Protein AF-A0A521QNZ6-F1 (afdb_monomer)

Mean predicted aligned error: 5.79 Å

Secondary structure (DSSP, 8-state):
---------SSHHHHHHHHHHHHHHHHHHHHHHHHHHHHHHHHHHHHTT-PPPHHHHHHHHHHHHHHHTTTHHHHHHHHHSGGGTT-HHHHHHHHHHHHHHTTHHHHHHHHHHHTT--PPPPPHHHHHHHHHHHHHHHH-HHHHHHHHHHHTTTTSGGGHHHHHHHTT-TT--TTS-HHHHHHHH-SS-HHHHHHHHHHTT---HHHHHHHHHHHHHHHHHHHHHHHHHH-TTSGGGGG--S-----HHHHHHHHH--GGGGGGG--

Solvent-accessible surface area (backbone atoms only — not comparable to full-atom values): 14443 Å² total; per-residue (Å²): 140,85,86,81,83,79,85,90,77,78,74,69,60,57,64,56,49,56,52,50,45,54,51,35,54,52,50,40,53,48,51,37,52,54,38,8,48,53,47,22,50,56,46,44,77,48,56,74,85,40,80,52,51,70,68,33,49,49,39,42,35,15,48,48,22,54,61,31,48,70,42,24,59,56,34,44,45,35,38,69,34,75,88,31,73,83,25,56,70,39,26,54,49,28,47,52,53,18,65,66,42,49,57,53,18,46,39,26,40,36,22,33,44,68,73,76,42,72,60,56,42,76,43,53,53,50,53,51,47,52,59,53,43,66,56,40,28,78,83,41,31,40,26,47,50,18,20,47,49,27,67,54,42,31,62,37,79,76,8,31,65,44,52,55,55,55,67,65,26,91,88,60,47,86,75,45,39,50,44,62,47,51,82,71,63,47,97,67,51,66,28,59,54,52,52,51,40,53,68,75,37,75,62,54,73,68,46,34,53,30,21,42,52,13,23,56,53,33,43,56,45,50,51,50,45,50,43,47,17,75,37,81,84,41,83,63,50,77,63,60,60,95,70,56,88,72,53,72,69,58,52,47,50,43,71,69,63,53,71,72,78,66,40,86,81,69,113

Nearest PDB structures (foldseek):
  3dde-assembly1_A  TM=7.021E-01  e=6.604E-05  Shewanella denitrificans OS217
  1ni6-assembly3_C  TM=6.331E-01  e=5.944E-02  Homo sapiens
  1xjz-assembly2_B  TM=6.306E-01  e=7.092E-02  Homo sapiens
  1xk0-assembly2_B  TM=6.078E-01  e=5.687E-02  Homo sapiens
  1t5p-assembly1_A  TM=5.898E-01  e=3.328E-01  Homo sapiens

Sequence (267 aa):
MRSHSRCESGRSSVLDSDLRESDGLRNLLSCIGEAQERFAELLKSYLLEHPTTVDQYIRYLSFQYHLTKDVQRYFLAIAAHGDLARRRGLRDFLCSFANEEELHYLVAANDLAKLGLRPLPMPFDVELWHTYFSKVVVERPFVRLGAAAILENISDGVAKEWVRKALQGSFLTRDNTKFLVLHQHEALPHGQQILAAIEEAHLEPGHFADLNEGARKGTVLYLRMAEWAIRPHTLSSICDRDTLDLDHCEEERIRTFSMEELGSQAA

Structure (mmCIF, N/CA/C/O backbone):
data_AF-A0A521QNZ6-F1
#
_entry.id   AF-A0A521QNZ6-F1
#
loop_
_atom_site.group_PDB
_atom_site.id
_atom_site.type_symbol
_atom_site.label_atom_id
_atom_site.label_alt_id
_atom_site.label_comp_id
_atom_site.label_asym_id
_atom_site.label_entity_id
_atom_site.label_seq_id
_atom_site.pdbx_PDB_ins_code
_atom_site.Cartn_x
_atom_site.Cartn_y
_atom_site.Cartn_z
_atom_site.occupancy
_atom_site.B_iso_or_equiv
_atom_site.auth_seq_id
_atom_site.auth_comp_id
_atom_site.auth_asym_id
_atom_site.auth_atom_id
_atom_site.pdbx_PDB_model_num
ATOM 1 N N . MET A 1 1 ? 45.637 7.292 -52.700 1.00 46.31 1 MET A N 1
ATOM 2 C CA . MET A 1 1 ? 45.501 7.800 -51.318 1.00 46.31 1 MET A C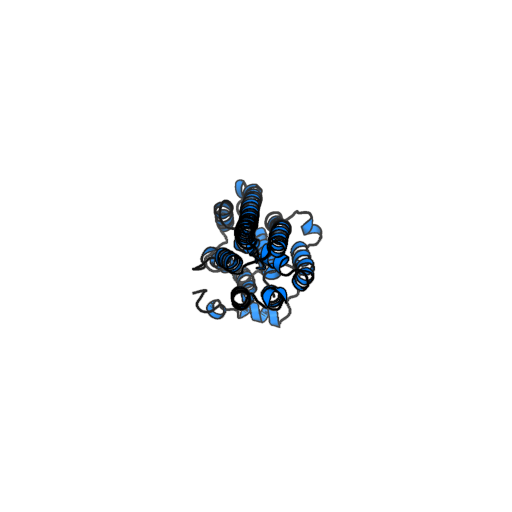A 1
ATOM 3 C C . MET A 1 1 ? 44.027 8.064 -51.047 1.00 46.31 1 MET A C 1
ATOM 5 O O . MET A 1 1 ? 43.490 9.022 -51.584 1.00 46.31 1 MET A O 1
ATOM 9 N N . ARG A 1 2 ? 43.341 7.178 -50.313 1.00 44.31 2 ARG A N 1
ATOM 10 C CA . ARG A 1 2 ? 41.970 7.411 -49.831 1.00 44.31 2 ARG A CA 1
ATOM 11 C C . ARG A 1 2 ? 42.053 7.635 -48.326 1.00 44.31 2 ARG A C 1
ATOM 13 O O . ARG A 1 2 ? 42.476 6.746 -47.598 1.00 44.31 2 ARG A O 1
ATOM 20 N N . SER A 1 3 ? 41.736 8.856 -47.913 1.00 53.25 3 SER A N 1
ATOM 21 C CA . SER A 1 3 ? 41.692 9.294 -46.522 1.00 53.25 3 SER A CA 1
ATOM 22 C C . SER A 1 3 ? 40.401 8.779 -45.882 1.00 53.25 3 SER A C 1
ATOM 24 O O . SER A 1 3 ? 39.307 9.087 -46.354 1.00 53.25 3 SER A O 1
ATOM 26 N N . HIS A 1 4 ? 40.532 7.950 -44.846 1.00 52.91 4 HIS A N 1
ATOM 27 C CA . HIS A 1 4 ? 39.429 7.540 -43.985 1.00 52.91 4 HIS A CA 1
ATOM 28 C C . HIS A 1 4 ? 39.250 8.575 -42.872 1.00 52.91 4 HIS A C 1
ATOM 30 O O . HIS A 1 4 ? 40.039 8.626 -41.931 1.00 52.91 4 HIS A O 1
ATOM 36 N N . SER A 1 5 ? 38.191 9.379 -42.979 1.00 61.97 5 SER A N 1
ATOM 37 C CA . SER A 1 5 ? 37.668 10.181 -41.873 1.00 61.97 5 SER A CA 1
ATOM 38 C C . SER A 1 5 ? 36.959 9.238 -40.895 1.00 61.97 5 SER A C 1
ATOM 40 O O . SER A 1 5 ? 35.987 8.573 -41.257 1.00 61.97 5 SER A O 1
ATOM 42 N N . ARG A 1 6 ? 37.512 9.098 -39.685 1.00 52.31 6 ARG A N 1
ATOM 43 C CA . ARG A 1 6 ? 36.908 8.322 -38.597 1.00 52.31 6 ARG A CA 1
ATOM 44 C C . ARG A 1 6 ? 35.869 9.176 -37.876 1.00 52.31 6 ARG A C 1
ATOM 46 O O . ARG A 1 6 ? 36.122 10.323 -37.531 1.00 52.31 6 ARG A O 1
ATOM 53 N N . CYS A 1 7 ? 34.716 8.556 -37.664 1.00 52.50 7 CYS A N 1
ATOM 54 C CA . CYS A 1 7 ? 33.547 9.072 -36.974 1.00 52.50 7 CYS A CA 1
ATOM 55 C C . CYS A 1 7 ? 33.825 9.208 -35.462 1.00 52.50 7 CYS A C 1
ATOM 57 O O . CYS A 1 7 ? 34.030 8.202 -34.784 1.00 52.50 7 CYS A O 1
ATOM 59 N N . GLU A 1 8 ? 33.824 10.435 -34.937 1.00 52.47 8 GLU A N 1
ATOM 60 C CA . GLU A 1 8 ? 33.835 10.750 -33.501 1.00 52.47 8 GLU A CA 1
ATOM 61 C C . GLU A 1 8 ? 32.410 11.107 -33.038 1.00 52.47 8 GLU A C 1
ATOM 63 O O . GLU A 1 8 ? 32.093 12.270 -32.817 1.00 52.47 8 GLU A O 1
ATOM 68 N N . SER A 1 9 ? 31.512 10.122 -32.911 1.00 55.25 9 SER A N 1
ATOM 69 C CA . SER A 1 9 ? 30.128 10.367 -32.447 1.00 55.25 9 SER A CA 1
ATOM 70 C C . SER A 1 9 ? 29.725 9.588 -31.187 1.00 55.25 9 SER A C 1
ATOM 72 O O . SER A 1 9 ? 28.548 9.537 -30.853 1.00 55.25 9 SER A O 1
ATOM 74 N N . GLY A 1 10 ? 30.673 8.973 -30.470 1.00 54.47 10 GLY A N 1
ATOM 75 C CA . GLY A 1 10 ? 30.367 8.043 -29.368 1.00 54.47 10 GLY A CA 1
ATOM 76 C C . GLY A 1 10 ? 30.398 8.613 -27.943 1.00 54.47 10 GLY A C 1
ATOM 77 O O . GLY A 1 10 ? 29.976 7.927 -27.021 1.00 54.47 10 GLY A O 1
ATOM 78 N N . ARG A 1 11 ? 30.910 9.833 -27.720 1.00 53.84 11 ARG A N 1
ATOM 79 C CA . ARG A 1 11 ? 31.110 10.375 -26.354 1.00 53.84 11 ARG A CA 1
ATOM 80 C C . ARG A 1 11 ? 29.973 11.249 -25.824 1.00 53.84 11 ARG A C 1
ATOM 82 O O . ARG A 1 11 ? 29.870 11.413 -24.616 1.00 53.84 11 ARG A O 1
ATOM 89 N N . SER A 1 12 ? 29.122 11.790 -26.695 1.00 57.34 12 SER A N 1
ATOM 90 C CA . SER A 1 12 ? 28.055 12.715 -26.281 1.00 57.34 12 SER A CA 1
ATOM 91 C C . SER A 1 12 ? 26.795 12.015 -25.761 1.00 57.34 12 SER A C 1
ATOM 93 O O . SER A 1 12 ? 26.018 12.649 -25.061 1.00 57.34 12 SER A O 1
ATOM 95 N N . SER A 1 13 ? 26.566 10.740 -26.097 1.00 60.69 13 SER A N 1
ATOM 96 C CA . SER A 1 13 ? 25.309 10.046 -25.773 1.00 60.69 13 SER A CA 1
ATOM 97 C C . SER A 1 13 ? 25.279 9.418 -24.379 1.00 60.69 13 SER A C 1
ATOM 99 O O . SER A 1 13 ? 24.201 9.242 -23.829 1.00 60.69 13 SER A O 1
ATOM 101 N N . VAL A 1 14 ? 26.439 9.077 -23.807 1.00 62.72 14 VAL A N 1
ATOM 102 C CA . VAL A 1 14 ? 26.522 8.436 -22.479 1.00 62.72 14 VAL A CA 1
ATOM 103 C C . VAL A 1 14 ? 26.204 9.447 -21.374 1.00 62.72 14 VAL A C 1
ATOM 105 O O . VAL A 1 14 ? 25.361 9.184 -20.529 1.00 62.72 14 VAL A O 1
ATOM 108 N N . LEU A 1 15 ? 26.773 10.655 -21.458 1.00 64.00 15 LEU A N 1
ATOM 109 C CA . LEU A 1 15 ? 26.537 11.720 -20.476 1.00 64.00 15 LEU A CA 1
ATOM 110 C C . LEU A 1 15 ? 25.075 12.207 -20.439 1.00 64.00 15 LEU A C 1
ATOM 112 O O . LEU A 1 15 ? 24.600 12.608 -19.385 1.00 64.00 15 LEU A O 1
ATOM 116 N N . ASP A 1 16 ? 24.354 12.174 -21.566 1.00 67.94 16 ASP A N 1
ATOM 117 C CA . ASP A 1 16 ? 22.932 12.565 -21.629 1.00 67.94 16 ASP A CA 1
ATOM 118 C C . ASP A 1 16 ? 22.005 11.469 -21.059 1.00 67.94 16 ASP A C 1
ATOM 120 O O . ASP A 1 16 ? 20.950 11.772 -20.509 1.00 67.94 16 ASP A O 1
ATOM 124 N N . SER A 1 17 ? 22.406 10.192 -21.129 1.00 65.19 17 SER A N 1
ATOM 125 C CA . SER A 1 17 ? 21.651 9.084 -20.519 1.00 65.19 17 SER A CA 1
ATOM 126 C C . SER A 1 17 ? 21.724 9.131 -18.993 1.00 65.19 17 SER A C 1
ATOM 128 O O . SER A 1 17 ? 20.684 9.116 -18.334 1.00 65.19 17 SER A O 1
ATOM 130 N N . ASP A 1 18 ? 22.932 9.286 -18.442 1.00 66.56 18 ASP A N 1
ATOM 131 C CA . ASP A 1 18 ? 23.166 9.309 -16.992 1.00 66.56 18 ASP A CA 1
ATOM 132 C C . ASP A 1 18 ? 22.419 10.475 -16.315 1.00 66.56 18 ASP A C 1
ATOM 134 O O . ASP A 1 18 ? 21.838 10.326 -15.238 1.00 66.56 18 ASP A O 1
ATOM 138 N N . LEU A 1 19 ? 22.370 11.640 -16.973 1.00 67.75 19 LEU A N 1
ATOM 139 C CA . LEU A 1 19 ? 21.631 12.801 -16.471 1.00 67.75 19 LEU A CA 1
ATOM 140 C C . LEU A 1 19 ? 20.118 12.539 -16.419 1.00 67.75 19 LEU A C 1
ATOM 142 O O . LEU A 1 19 ? 19.480 12.854 -15.414 1.00 67.75 19 LEU A O 1
ATOM 146 N N . ARG A 1 20 ? 19.542 11.904 -17.447 1.00 71.44 20 ARG A N 1
ATOM 147 C CA . ARG A 1 20 ? 18.099 11.607 -17.500 1.00 71.44 20 ARG A CA 1
ATOM 148 C C . ARG A 1 20 ? 17.671 10.553 -16.484 1.00 71.44 20 ARG A C 1
ATOM 150 O O . ARG A 1 20 ? 16.591 10.680 -15.910 1.00 71.44 20 ARG A O 1
ATOM 157 N N . GLU A 1 21 ? 18.495 9.534 -16.251 1.00 70.25 21 GLU A N 1
ATOM 158 C CA . GLU A 1 21 ? 18.254 8.539 -15.197 1.00 70.25 21 GLU A CA 1
ATOM 159 C C . GLU A 1 21 ? 18.275 9.201 -13.813 1.00 70.25 21 GLU A C 1
ATOM 161 O O . GLU A 1 21 ? 17.356 9.001 -13.012 1.00 70.25 21 GLU A O 1
ATOM 166 N N . SER A 1 22 ? 19.253 10.083 -13.573 1.00 78.19 22 SER A N 1
ATOM 167 C CA . SER A 1 22 ? 19.354 10.830 -12.315 1.00 78.19 22 SER A CA 1
ATOM 168 C C . SER A 1 22 ? 18.144 11.743 -12.060 1.00 78.19 22 SER A C 1
ATOM 170 O O . SER A 1 22 ? 17.684 11.864 -10.922 1.00 78.19 22 SER A O 1
ATOM 172 N N . ASP A 1 23 ? 17.568 12.327 -13.115 1.00 90.12 23 ASP A N 1
ATOM 173 C CA . ASP A 1 23 ? 16.348 13.130 -13.019 1.00 90.12 23 ASP A CA 1
ATOM 174 C C . ASP A 1 23 ? 15.105 12.257 -12.763 1.00 90.12 23 ASP A C 1
ATOM 176 O O . ASP A 1 23 ? 14.219 12.643 -11.998 1.00 90.12 23 ASP A O 1
ATOM 180 N N . GLY A 1 24 ? 15.042 11.056 -13.349 1.00 93.25 24 GLY A N 1
ATOM 181 C CA . GLY A 1 24 ? 13.947 10.102 -13.160 1.00 93.25 24 GLY A CA 1
ATOM 182 C C . GLY A 1 24 ? 13.787 9.639 -11.710 1.00 93.25 24 GLY A C 1
ATOM 183 O O . GLY A 1 24 ? 12.677 9.703 -11.167 1.00 93.25 24 GLY A O 1
ATOM 184 N N . LEU A 1 25 ? 14.889 9.226 -11.075 1.00 94.94 25 LEU A N 1
ATOM 185 C CA . LEU A 1 25 ? 14.906 8.810 -9.669 1.00 94.94 25 LEU A CA 1
ATOM 186 C C . LEU A 1 25 ? 14.637 9.990 -8.727 1.00 94.94 25 LEU A C 1
ATOM 188 O O . LEU A 1 25 ? 13.855 9.864 -7.784 1.00 94.94 25 LEU A O 1
ATOM 192 N N . ARG A 1 26 ? 15.212 11.167 -9.011 1.00 96.50 26 ARG A N 1
ATOM 193 C CA . ARG A 1 26 ? 14.943 12.387 -8.235 1.00 96.50 26 ARG A CA 1
ATOM 194 C C . ARG A 1 26 ? 13.454 12.740 -8.229 1.00 96.50 26 ARG A C 1
ATOM 196 O O . ARG A 1 26 ? 12.921 13.095 -7.181 1.00 96.50 26 ARG A O 1
ATOM 203 N N . ASN A 1 27 ? 12.774 12.604 -9.366 1.00 97.69 27 ASN A N 1
ATOM 204 C CA . ASN A 1 27 ? 11.333 12.839 -9.452 1.00 97.69 27 ASN A CA 1
ATOM 205 C C . ASN A 1 27 ? 10.527 11.841 -8.606 1.00 97.69 27 ASN A C 1
ATOM 207 O O . ASN A 1 27 ? 9.553 12.242 -7.966 1.00 97.69 27 ASN A O 1
ATOM 211 N N . LEU A 1 28 ? 10.951 10.573 -8.549 1.00 97.75 28 LEU A N 1
ATOM 212 C CA . LEU A 1 28 ? 10.293 9.564 -7.717 1.00 97.75 28 LEU A CA 1
ATOM 213 C C . LEU A 1 28 ? 10.441 9.907 -6.230 1.00 97.75 28 LEU A C 1
ATOM 215 O O . LEU A 1 28 ? 9.453 9.897 -5.499 1.00 97.75 28 LEU A O 1
ATOM 219 N N . LEU A 1 29 ? 11.648 10.289 -5.803 1.00 97.69 29 LEU A N 1
ATOM 220 C CA . LEU A 1 29 ? 11.909 10.748 -4.435 1.00 97.69 29 LEU A CA 1
ATOM 221 C C . LEU A 1 29 ? 11.092 12.002 -4.084 1.00 97.69 29 LEU A C 1
ATOM 223 O O . LEU A 1 29 ? 10.552 12.091 -2.984 1.00 97.69 29 LEU A O 1
ATOM 227 N N . SER A 1 30 ? 10.930 12.936 -5.028 1.00 98.12 30 SER A N 1
ATOM 228 C CA . SER A 1 30 ? 10.042 14.095 -4.856 1.00 98.12 30 SER A CA 1
ATOM 229 C C . SER A 1 30 ? 8.587 13.667 -4.651 1.00 98.12 30 SER A C 1
ATOM 231 O O . SER A 1 30 ? 7.926 14.166 -3.745 1.00 98.12 30 SER A O 1
ATOM 233 N N . CYS A 1 31 ? 8.093 12.700 -5.436 1.00 98.31 31 CYS A N 1
ATOM 234 C CA . CYS A 1 31 ? 6.739 12.165 -5.262 1.00 98.31 31 CYS A CA 1
ATOM 235 C C . CYS A 1 31 ? 6.552 11.511 -3.881 1.00 98.31 31 CYS A C 1
ATOM 237 O O . CYS A 1 31 ? 5.477 11.639 -3.296 1.00 98.31 31 CYS A O 1
ATOM 239 N N . ILE A 1 32 ? 7.581 10.833 -3.354 1.00 98.06 32 ILE A N 1
ATOM 240 C CA . ILE A 1 32 ? 7.572 10.265 -1.996 1.00 98.06 32 ILE A CA 1
ATOM 241 C C . ILE A 1 32 ? 7.483 11.377 -0.948 1.00 98.06 32 ILE A C 1
ATOM 243 O O . ILE A 1 32 ? 6.622 11.303 -0.074 1.00 98.06 32 ILE A O 1
ATOM 247 N N . GLY A 1 33 ? 8.307 12.423 -1.060 1.00 97.88 33 GLY A N 1
ATOM 248 C CA . GLY A 1 33 ? 8.263 13.569 -0.146 1.00 97.88 33 GLY A CA 1
ATOM 249 C C . GLY A 1 33 ? 6.889 14.246 -0.121 1.00 97.88 33 GLY A C 1
ATOM 250 O O . GLY A 1 33 ? 6.304 14.426 0.945 1.00 97.88 33 GLY A O 1
ATOM 251 N N . GLU A 1 34 ? 6.311 14.519 -1.294 1.00 98.50 34 GLU A N 1
ATOM 252 C CA . GLU A 1 34 ? 4.958 15.083 -1.402 1.00 98.50 34 GLU A CA 1
ATOM 253 C C . GLU A 1 34 ? 3.884 14.158 -0.800 1.00 98.50 34 GLU A C 1
ATOM 255 O O . GLU A 1 34 ? 2.914 14.625 -0.198 1.00 98.50 34 GLU A O 1
ATOM 260 N N . ALA A 1 35 ? 4.025 12.838 -0.958 1.00 98.38 35 ALA A N 1
ATOM 261 C CA . ALA A 1 35 ? 3.103 11.870 -0.370 1.00 98.38 35 ALA A CA 1
ATOM 262 C C . ALA A 1 35 ? 3.186 11.865 1.165 1.00 98.38 35 ALA A C 1
ATOM 264 O O . ALA A 1 35 ? 2.146 11.862 1.826 1.00 98.38 35 ALA A O 1
ATOM 265 N N . GLN A 1 36 ? 4.402 11.913 1.721 1.00 98.12 36 GLN A N 1
ATOM 266 C CA . GLN A 1 36 ? 4.642 12.009 3.164 1.00 98.12 36 GLN A CA 1
ATOM 267 C C . GLN A 1 36 ? 4.034 13.292 3.744 1.00 98.12 36 GLN A C 1
ATOM 269 O O . GLN A 1 36 ? 3.350 13.233 4.763 1.00 98.12 36 GLN A O 1
ATOM 274 N N . GLU A 1 37 ? 4.217 14.440 3.085 1.00 98.50 37 GLU A N 1
ATOM 275 C CA . GLU A 1 37 ? 3.621 15.717 3.506 1.00 98.50 37 GLU A CA 1
ATOM 276 C C . GLU A 1 37 ? 2.092 15.641 3.550 1.00 98.50 37 GLU A C 1
ATOM 278 O O . GLU A 1 37 ? 1.480 15.942 4.575 1.00 98.50 37 GLU A O 1
ATOM 283 N N . ARG A 1 38 ? 1.463 15.152 2.477 1.00 98.56 38 ARG A N 1
ATOM 284 C CA . ARG A 1 38 ? 0.000 15.011 2.410 1.00 98.56 38 ARG A CA 1
ATOM 285 C C . ARG A 1 38 ? -0.540 14.031 3.444 1.00 98.56 38 ARG A C 1
ATOM 287 O O . ARG A 1 38 ? -1.606 14.262 4.015 1.00 98.56 38 ARG A O 1
ATOM 294 N N . PHE A 1 39 ? 0.175 12.936 3.691 1.00 97.88 39 PHE A N 1
ATOM 295 C CA . PHE A 1 39 ? -0.225 11.971 4.708 1.00 97.88 39 PHE A CA 1
ATOM 296 C C . PHE A 1 39 ? -0.091 12.556 6.117 1.00 97.88 39 PHE A C 1
ATOM 298 O O . PHE A 1 39 ? -1.007 12.413 6.930 1.00 97.88 39 PHE A O 1
ATOM 305 N N . ALA A 1 40 ? 0.990 13.293 6.386 1.00 97.38 40 ALA A N 1
ATOM 306 C CA . ALA A 1 40 ? 1.176 14.026 7.632 1.00 97.38 40 ALA A CA 1
ATOM 307 C C . ALA A 1 40 ? 0.049 15.043 7.860 1.00 97.38 40 ALA A C 1
ATOM 309 O O . ALA A 1 40 ? -0.523 15.085 8.946 1.00 97.38 40 ALA A O 1
ATOM 310 N N . GLU A 1 41 ? -0.318 15.826 6.841 1.00 98.12 41 GLU A N 1
ATOM 311 C CA . GLU A 1 41 ? -1.433 16.779 6.903 1.00 98.12 41 GLU A CA 1
ATOM 312 C C . GLU A 1 41 ? -2.770 16.093 7.195 1.00 98.12 41 GLU A C 1
ATOM 314 O O . GLU A 1 41 ? -3.530 16.553 8.053 1.00 98.12 41 GLU A O 1
ATOM 319 N N . LEU A 1 42 ? -3.043 14.970 6.526 1.00 96.81 42 LEU A N 1
ATOM 320 C CA . LEU A 1 42 ? -4.249 14.180 6.745 1.00 96.81 42 LEU A CA 1
ATOM 321 C C . LEU A 1 42 ? -4.327 13.686 8.196 1.00 96.81 42 LEU A C 1
ATOM 323 O O . LEU A 1 42 ? -5.324 13.944 8.875 1.00 96.81 42 LEU A O 1
ATOM 327 N N . LEU A 1 43 ? -3.269 13.048 8.703 1.00 95.62 43 LEU A N 1
ATOM 328 C CA . LEU A 1 43 ? -3.211 12.576 10.088 1.00 95.62 43 LEU A CA 1
ATOM 329 C C . LEU A 1 43 ? -3.312 13.738 11.084 1.00 95.62 43 LEU A C 1
ATOM 331 O O . LEU A 1 43 ? -4.099 13.679 12.030 1.00 95.62 43 LEU A O 1
ATOM 335 N N . LYS A 1 44 ? -2.568 14.824 10.848 1.00 96.19 44 LYS A N 1
ATOM 336 C CA . LYS A 1 44 ? -2.576 16.038 11.672 1.00 96.19 44 LYS A CA 1
ATOM 337 C C . LYS A 1 44 ? -3.959 16.652 11.784 1.00 96.19 44 LYS A C 1
ATOM 339 O O . LYS A 1 44 ? -4.355 17.028 12.884 1.00 96.19 44 LYS A O 1
ATOM 344 N N . SER A 1 45 ? -4.695 16.728 10.677 1.00 94.50 45 SER A N 1
ATOM 345 C CA . SER A 1 45 ? -6.035 17.325 10.642 1.00 94.50 45 SER A CA 1
ATOM 346 C C . SER A 1 45 ? -7.033 16.653 11.588 1.00 94.50 45 SER A C 1
ATOM 348 O O . SER A 1 45 ? -8.032 17.266 11.944 1.00 94.50 45 SER A O 1
ATOM 350 N N . TYR A 1 46 ? -6.761 15.410 11.996 1.00 90.12 46 TYR A N 1
ATOM 351 C CA . TYR A 1 46 ? -7.601 14.661 12.921 1.00 90.12 46 TYR A CA 1
ATOM 352 C C . TYR A 1 46 ? -6.956 14.528 14.307 1.00 90.12 46 TYR A C 1
ATOM 354 O O . TYR A 1 46 ? -7.554 14.862 15.330 1.00 90.12 46 TYR A O 1
ATOM 362 N N . LEU A 1 47 ? -5.701 14.074 14.353 1.00 91.56 47 LEU A N 1
ATOM 363 C CA . LEU A 1 47 ? -5.009 13.723 15.594 1.00 91.56 47 LEU A CA 1
ATOM 364 C C . LEU A 1 47 ? -4.594 14.937 16.426 1.00 91.56 47 LEU A C 1
ATOM 366 O O . LEU A 1 47 ? -4.089 14.774 17.539 1.00 91.56 47 LEU A O 1
ATOM 370 N N . LEU A 1 48 ? -4.719 16.160 15.905 1.00 91.44 48 LEU A N 1
ATOM 371 C CA . LEU A 1 48 ? -4.446 17.365 16.685 1.00 91.44 48 LEU A CA 1
ATOM 372 C C . LEU A 1 48 ? -5.427 17.505 17.857 1.00 91.44 48 LEU A C 1
ATOM 374 O O . LEU A 1 48 ? -4.993 17.838 18.957 1.00 91.44 48 LEU A O 1
ATOM 378 N N . GLU A 1 49 ? -6.703 17.194 17.628 1.00 89.50 49 GLU A N 1
ATOM 379 C CA . GLU A 1 49 ? -7.798 17.438 18.577 1.00 89.50 49 GLU A CA 1
ATOM 380 C C . GLU A 1 49 ? -8.403 16.149 19.150 1.00 89.50 49 GLU A C 1
ATOM 382 O O . GLU A 1 49 ? -9.122 16.191 20.151 1.00 89.50 49 GLU A O 1
ATOM 387 N N . HIS A 1 50 ? -8.088 14.992 18.561 1.00 88.06 50 HIS A N 1
ATOM 388 C CA . HIS A 1 50 ? -8.693 13.715 18.929 1.00 88.06 50 HIS A CA 1
ATOM 389 C C . HIS A 1 50 ? -7.646 12.607 19.104 1.00 88.06 50 HIS A C 1
ATOM 391 O O . HIS A 1 50 ? -6.743 12.477 18.273 1.00 88.06 50 HIS A O 1
ATOM 397 N N . PRO A 1 51 ? -7.745 11.779 20.161 1.00 90.88 51 PRO A N 1
ATOM 398 C CA . PRO A 1 51 ? -6.973 10.546 20.231 1.00 90.88 51 PRO A CA 1
ATOM 399 C C . PRO A 1 51 ? -7.486 9.540 19.194 1.00 90.88 51 PRO A C 1
ATOM 401 O O . PRO A 1 51 ? -8.659 9.567 18.818 1.00 90.88 51 PRO A O 1
ATOM 404 N N . THR A 1 52 ? -6.625 8.611 18.777 1.00 92.50 52 THR A N 1
ATOM 405 C CA . THR A 1 52 ? -7.043 7.465 17.961 1.00 92.50 52 THR A CA 1
ATOM 406 C C . THR A 1 52 ? -8.080 6.639 18.714 1.00 92.50 52 THR A C 1
ATOM 408 O O . THR A 1 52 ? -7.894 6.306 19.888 1.00 92.50 52 THR A O 1
ATOM 411 N N . THR A 1 53 ? -9.159 6.285 18.030 1.00 94.31 53 THR A N 1
ATOM 412 C CA . THR A 1 53 ? -10.242 5.446 18.551 1.00 94.31 53 THR A CA 1
ATOM 413 C C . THR A 1 53 ? -10.103 4.000 18.080 1.00 94.31 53 THR A C 1
ATOM 415 O O . THR A 1 53 ? -9.398 3.707 17.113 1.00 94.31 53 THR A O 1
ATOM 418 N N . VAL A 1 54 ? -10.813 3.087 18.749 1.00 95.19 54 VAL A N 1
ATOM 419 C CA . VAL A 1 54 ? -10.862 1.676 18.341 1.00 95.19 54 VAL A CA 1
ATOM 420 C C . VAL A 1 54 ? -11.443 1.539 16.930 1.00 95.19 54 VAL A C 1
ATOM 422 O O . VAL A 1 54 ? -10.860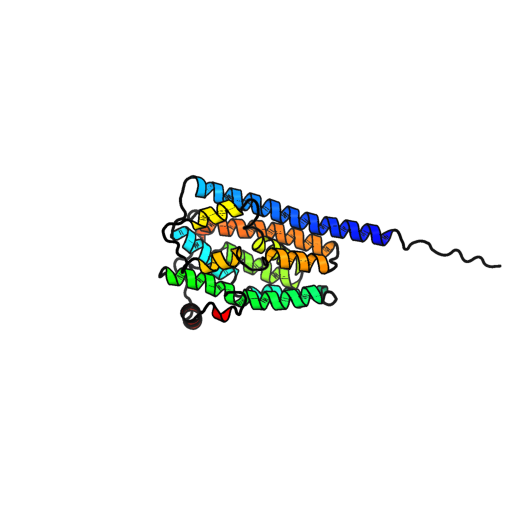 0.828 16.125 1.00 95.19 54 VAL A O 1
ATOM 425 N N . ASP A 1 55 ? -12.524 2.256 16.595 1.00 94.69 55 ASP A N 1
ATOM 426 C CA . ASP A 1 55 ? -13.150 2.201 15.259 1.00 94.69 55 ASP A CA 1
ATOM 427 C C . ASP A 1 55 ? -12.154 2.537 14.141 1.00 94.69 55 ASP A C 1
ATOM 429 O O . ASP A 1 55 ? -12.009 1.788 13.177 1.00 94.69 55 ASP A O 1
ATOM 433 N N . GLN A 1 56 ? -11.385 3.612 14.313 1.00 94.81 56 GLN A N 1
ATOM 434 C CA . GLN A 1 56 ? -10.377 4.011 13.331 1.00 94.81 56 GLN A CA 1
ATOM 435 C C . GLN A 1 56 ? -9.266 2.976 13.186 1.00 94.81 56 GLN A C 1
ATOM 437 O O . GLN A 1 56 ? -8.774 2.741 12.084 1.00 94.81 56 GLN A O 1
ATOM 442 N N . TYR A 1 57 ? -8.874 2.345 14.293 1.00 95.69 57 TYR A N 1
ATOM 443 C CA . TYR A 1 57 ? -7.872 1.293 14.261 1.00 95.69 57 TYR A CA 1
ATOM 444 C C . TYR A 1 57 ? -8.382 0.030 13.571 1.00 95.69 57 TYR A C 1
ATOM 446 O O . TYR A 1 57 ? -7.663 -0.549 12.757 1.00 95.69 57 TYR A O 1
ATOM 454 N N . ILE A 1 58 ? -9.643 -0.346 13.820 1.00 96.25 58 ILE A N 1
ATOM 455 C CA . ILE A 1 58 ? -10.296 -1.445 13.106 1.00 96.25 58 ILE A CA 1
ATOM 456 C C . ILE A 1 58 ? -10.295 -1.159 11.613 1.00 96.25 58 ILE A C 1
ATOM 458 O O . ILE A 1 58 ? -9.870 -2.009 10.833 1.00 96.25 58 ILE A O 1
ATOM 462 N N . ARG A 1 59 ? -10.750 0.029 11.205 1.00 96.62 59 ARG A N 1
ATOM 463 C CA . ARG A 1 59 ? -10.775 0.429 9.796 1.00 96.62 59 ARG A CA 1
ATOM 464 C C . ARG A 1 59 ? -9.374 0.393 9.194 1.00 96.62 59 ARG A C 1
ATOM 466 O O . ARG A 1 59 ? -9.192 -0.215 8.144 1.00 96.62 59 ARG A O 1
ATOM 473 N N . TYR A 1 60 ? -8.381 0.957 9.881 1.00 96.44 60 TYR A N 1
ATOM 474 C CA . TYR A 1 60 ? -6.994 0.940 9.425 1.00 96.44 60 TYR A CA 1
ATOM 475 C C . TYR A 1 60 ? -6.492 -0.484 9.166 1.00 96.44 60 TYR A C 1
ATOM 477 O O . TYR A 1 60 ? -6.111 -0.804 8.042 1.00 96.44 60 TYR A O 1
ATOM 485 N N . LEU A 1 61 ? -6.565 -1.368 10.164 1.00 97.38 61 LEU A N 1
ATOM 486 C CA . LEU A 1 61 ? -6.123 -2.752 9.996 1.00 97.38 61 LEU A CA 1
ATOM 487 C C . LEU A 1 61 ? -6.969 -3.521 8.976 1.00 97.38 61 LEU A C 1
ATOM 489 O O . LEU A 1 61 ? -6.444 -4.384 8.284 1.00 97.38 61 LEU A O 1
ATOM 493 N N . SER A 1 62 ? -8.257 -3.202 8.841 1.00 97.94 62 SER A N 1
ATOM 494 C CA . SER A 1 62 ? -9.132 -3.854 7.863 1.00 97.94 62 SER A CA 1
ATOM 495 C C . SER A 1 62 ? -8.735 -3.503 6.436 1.00 97.94 62 SER A C 1
ATOM 497 O O . SER A 1 62 ? -8.605 -4.403 5.609 1.00 97.94 62 SER A O 1
ATOM 499 N N . PHE A 1 63 ? -8.499 -2.223 6.124 1.00 97.50 63 PHE A N 1
ATOM 500 C CA . PHE A 1 63 ? -8.042 -1.891 4.777 1.00 97.50 63 PHE A CA 1
ATOM 501 C C . PHE A 1 63 ? -6.634 -2.433 4.525 1.00 97.50 63 PHE A C 1
ATOM 503 O O . PHE A 1 63 ? -6.381 -2.873 3.412 1.00 97.50 63 PHE A O 1
ATOM 510 N N . GLN A 1 64 ? -5.747 -2.456 5.529 1.00 97.56 64 GLN A N 1
ATOM 511 C CA . GLN A 1 64 ? -4.407 -3.037 5.393 1.00 97.56 64 GLN A CA 1
ATOM 512 C C . GLN A 1 64 ? -4.464 -4.543 5.126 1.00 97.56 64 GLN A C 1
ATOM 514 O O . GLN A 1 64 ? -3.800 -5.019 4.209 1.00 97.56 64 GLN A O 1
ATOM 519 N N . TYR A 1 65 ? -5.314 -5.275 5.854 1.00 98.06 65 TYR A N 1
ATOM 520 C CA . TYR A 1 65 ? -5.593 -6.690 5.609 1.00 98.06 65 TYR A CA 1
ATOM 521 C C . TYR A 1 65 ? -6.001 -6.915 4.150 1.00 98.06 65 TYR A C 1
ATOM 523 O O . TYR A 1 65 ? -5.398 -7.728 3.461 1.00 98.06 65 TYR A O 1
ATOM 531 N N . HIS A 1 66 ? -6.978 -6.160 3.639 1.00 98.31 66 HIS A N 1
ATOM 532 C CA . HIS A 1 66 ? -7.432 -6.351 2.258 1.00 98.31 66 HIS A CA 1
ATOM 533 C C . HIS A 1 66 ? -6.391 -5.904 1.229 1.00 98.31 66 HIS A C 1
ATOM 535 O O . HIS A 1 66 ? -6.190 -6.600 0.242 1.00 98.31 66 HIS A O 1
ATOM 541 N N . LEU A 1 67 ? -5.710 -4.780 1.468 1.00 97.94 67 LEU A N 1
ATOM 542 C CA . LEU A 1 67 ? -4.713 -4.204 0.563 1.00 97.94 67 LEU A CA 1
ATOM 543 C C . LEU A 1 67 ? -3.490 -5.115 0.380 1.00 97.94 67 LEU A C 1
ATOM 545 O O . LEU A 1 67 ? -2.942 -5.192 -0.723 1.00 97.94 67 LEU A O 1
ATOM 549 N N . THR A 1 68 ? -3.066 -5.777 1.459 1.00 96.88 68 THR A N 1
ATOM 550 C CA . THR A 1 68 ? -1.893 -6.666 1.477 1.00 96.88 68 THR A CA 1
ATOM 551 C C . THR A 1 68 ? -2.248 -8.126 1.179 1.00 96.88 68 THR A C 1
ATOM 553 O O . THR A 1 68 ? -1.368 -8.914 0.836 1.00 96.88 68 THR A O 1
ATOM 556 N N . LYS A 1 69 ? -3.532 -8.509 1.225 1.00 97.31 69 LYS A N 1
ATOM 557 C CA . LYS A 1 69 ? -3.966 -9.847 0.814 1.00 97.31 69 LYS A CA 1
ATOM 558 C C . LYS A 1 69 ? -3.689 -10.068 -0.673 1.00 97.31 69 LYS A C 1
ATOM 560 O O . LYS A 1 69 ? -4.063 -9.269 -1.535 1.00 97.31 69 LYS A O 1
ATOM 565 N N . ASP A 1 70 ? -3.019 -11.178 -0.963 1.00 96.75 70 ASP A N 1
ATOM 566 C CA . ASP A 1 70 ? -2.533 -11.554 -2.292 1.00 96.75 70 ASP A CA 1
ATOM 567 C C . ASP A 1 70 ? -1.560 -10.534 -2.929 1.00 96.75 70 ASP A C 1
ATOM 569 O O . ASP A 1 70 ? -1.424 -10.489 -4.157 1.00 96.75 70 ASP A O 1
ATOM 573 N N . VAL A 1 71 ? -0.881 -9.686 -2.142 1.00 96.38 71 VAL A N 1
ATOM 574 C CA . VAL A 1 71 ? 0.010 -8.636 -2.672 1.00 96.38 71 VAL A CA 1
ATOM 575 C C . VAL A 1 71 ? 1.191 -9.196 -3.477 1.00 96.38 71 VAL A C 1
ATOM 577 O O . VAL A 1 71 ? 1.591 -8.588 -4.477 1.00 96.38 71 VAL A O 1
ATOM 580 N N . GLN A 1 72 ? 1.675 -10.394 -3.130 1.00 97.69 72 GLN A N 1
ATOM 581 C CA . GLN A 1 72 ? 2.760 -11.108 -3.807 1.00 97.69 72 GLN A CA 1
ATOM 582 C C . GLN A 1 72 ? 2.505 -11.268 -5.309 1.00 97.69 72 GLN A C 1
ATOM 584 O O . GLN A 1 72 ? 3.429 -11.182 -6.122 1.00 97.69 72 GLN A O 1
ATOM 589 N N . ARG A 1 73 ? 1.232 -11.389 -5.716 1.00 98.25 73 ARG A N 1
ATOM 590 C CA . ARG A 1 73 ? 0.847 -11.526 -7.129 1.00 98.25 73 ARG A CA 1
ATOM 591 C C . ARG A 1 73 ? 1.317 -10.349 -7.984 1.00 98.25 73 ARG A C 1
ATOM 593 O O . ARG A 1 73 ? 1.629 -10.537 -9.156 1.00 98.25 73 ARG A O 1
ATOM 600 N N . TYR A 1 74 ? 1.364 -9.137 -7.423 1.00 98.25 74 TYR A N 1
ATOM 601 C CA . TYR A 1 74 ? 1.790 -7.947 -8.157 1.00 98.25 74 TYR A CA 1
ATOM 602 C C . TYR A 1 74 ? 3.286 -7.975 -8.426 1.00 98.25 74 TYR A C 1
ATOM 604 O O . TYR A 1 74 ? 3.706 -7.738 -9.554 1.00 98.25 74 TYR A O 1
ATOM 612 N N . PHE A 1 75 ? 4.083 -8.287 -7.408 1.00 98.38 75 PHE A N 1
ATOM 613 C CA . PHE A 1 75 ? 5.536 -8.321 -7.526 1.00 98.38 75 PHE A CA 1
ATOM 614 C C . PHE A 1 75 ? 5.993 -9.460 -8.438 1.00 98.38 75 PHE A C 1
ATOM 616 O O . PHE A 1 75 ? 6.820 -9.234 -9.320 1.00 98.38 75 PHE A O 1
ATOM 623 N N . LEU A 1 76 ? 5.363 -10.636 -8.339 1.00 98.62 76 LEU A N 1
ATOM 624 C CA . LEU A 1 76 ? 5.602 -11.747 -9.264 1.00 98.62 76 LEU A CA 1
ATOM 625 C C . LEU A 1 76 ? 5.196 -11.404 -10.707 1.00 98.62 76 LEU A C 1
ATOM 627 O O . LEU A 1 76 ? 5.910 -11.763 -11.643 1.00 98.62 76 LEU A O 1
ATOM 631 N N . ALA A 1 77 ? 4.097 -10.667 -10.909 1.00 98.50 77 ALA A N 1
ATOM 632 C CA . ALA A 1 77 ? 3.697 -10.205 -12.240 1.00 98.50 77 ALA A CA 1
ATOM 633 C C . ALA A 1 77 ? 4.705 -9.207 -12.840 1.00 98.50 77 ALA A C 1
ATOM 635 O O . ALA A 1 77 ? 5.059 -9.335 -14.012 1.00 98.50 77 ALA A O 1
ATOM 636 N N . ILE A 1 78 ? 5.214 -8.259 -12.042 1.00 98.56 78 ILE A N 1
ATOM 637 C CA . ILE A 1 78 ? 6.281 -7.331 -12.461 1.00 98.56 78 ILE A CA 1
ATOM 638 C C . ILE A 1 78 ? 7.539 -8.126 -12.827 1.00 98.56 78 ILE A C 1
ATOM 640 O O . ILE A 1 78 ? 8.100 -7.928 -13.903 1.00 98.56 78 ILE A O 1
ATOM 644 N N . ALA A 1 79 ? 7.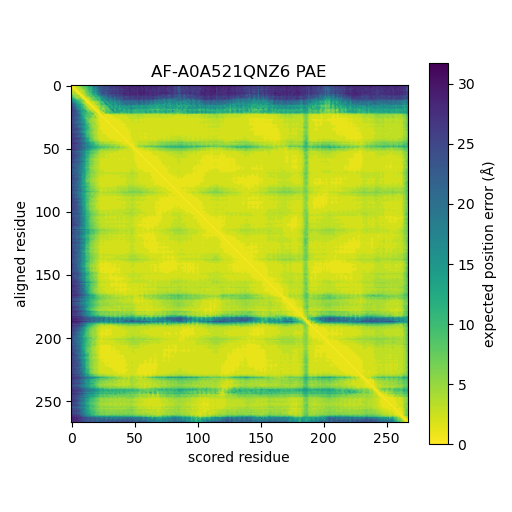955 -9.057 -11.963 1.00 98.44 79 ALA A N 1
ATOM 645 C CA . ALA A 1 79 ? 9.141 -9.885 -12.165 1.00 98.44 79 ALA A CA 1
ATOM 646 C C . ALA A 1 79 ? 9.055 -10.735 -13.449 1.00 98.44 79 ALA A C 1
ATOM 648 O O . ALA A 1 79 ? 10.057 -10.944 -14.137 1.00 98.44 79 ALA A O 1
ATOM 649 N N . ALA A 1 80 ? 7.857 -11.204 -13.801 1.00 98.31 80 ALA A N 1
ATOM 650 C CA . ALA A 1 80 ? 7.613 -11.994 -15.003 1.00 98.31 80 ALA A CA 1
ATOM 651 C C . ALA A 1 80 ? 7.536 -11.164 -16.302 1.00 98.31 80 ALA A C 1
ATOM 653 O O . ALA A 1 80 ? 7.552 -11.746 -17.389 1.00 98.31 80 ALA A O 1
ATOM 654 N N . HIS A 1 81 ? 7.442 -9.833 -16.224 1.00 98.44 81 HIS A N 1
ATOM 655 C CA . HIS A 1 81 ? 7.232 -8.984 -17.397 1.00 98.44 81 HIS A CA 1
ATOM 656 C C . HIS A 1 81 ? 8.45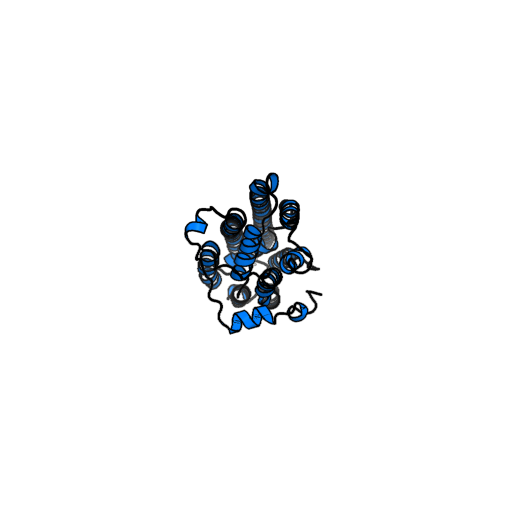3 -8.944 -18.336 1.00 98.44 81 HIS A C 1
ATOM 658 O O . HIS A 1 81 ? 9.608 -9.002 -17.906 1.00 98.44 81 HIS A O 1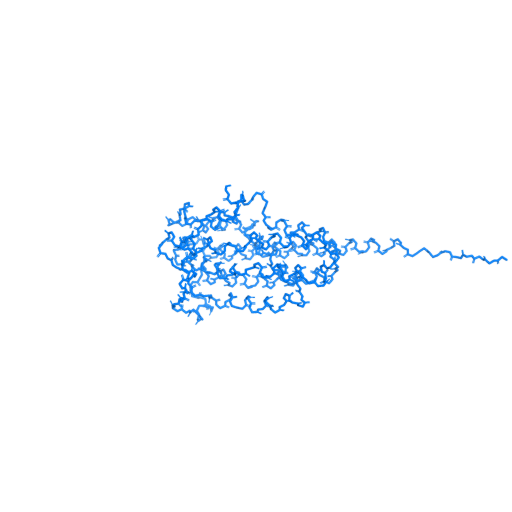
ATOM 664 N N . GLY A 1 82 ? 8.208 -8.794 -19.645 1.00 97.94 82 GLY A N 1
ATOM 665 C CA . GLY A 1 82 ? 9.252 -8.803 -20.680 1.00 97.94 82 GLY A CA 1
ATOM 666 C C . GLY A 1 82 ? 10.332 -7.731 -20.490 1.00 97.94 82 GLY A C 1
ATOM 667 O O . GLY A 1 82 ? 11.512 -7.998 -20.726 1.00 97.94 82 GLY A O 1
ATOM 668 N N . ASP A 1 83 ? 9.961 -6.561 -19.968 1.00 96.94 83 ASP A N 1
ATOM 669 C CA . ASP A 1 83 ? 10.899 -5.463 -19.676 1.00 96.94 83 ASP A CA 1
ATOM 670 C C . ASP A 1 83 ? 11.927 -5.812 -18.587 1.00 96.94 83 ASP A C 1
ATOM 672 O O . ASP A 1 83 ? 12.994 -5.194 -18.502 1.00 96.94 83 ASP A O 1
ATOM 676 N N . LEU A 1 84 ? 11.651 -6.837 -17.774 1.00 97.62 84 LEU A N 1
ATOM 677 C CA . LEU A 1 84 ? 12.556 -7.333 -16.738 1.00 97.62 84 LEU A CA 1
ATOM 678 C C . LEU A 1 84 ? 13.491 -8.436 -17.259 1.00 97.62 84 LEU A C 1
ATOM 680 O O . LEU A 1 84 ? 14.417 -8.836 -16.553 1.00 97.62 84 LEU A O 1
ATOM 684 N N . ALA A 1 85 ? 13.343 -8.897 -18.511 1.00 96.00 85 ALA A N 1
ATOM 685 C CA . ALA A 1 85 ? 14.119 -10.017 -19.061 1.00 96.00 85 ALA A CA 1
ATOM 686 C C . ALA A 1 85 ? 15.645 -9.813 -18.991 1.00 96.00 85 ALA A C 1
ATOM 688 O O . ALA A 1 85 ? 16.405 -10.778 -18.862 1.00 96.00 85 ALA A O 1
ATOM 689 N N . ARG A 1 86 ? 16.100 -8.556 -19.066 1.00 96.25 86 ARG A N 1
ATOM 690 C CA . ARG A 1 86 ? 17.519 -8.172 -18.954 1.00 96.25 86 ARG A CA 1
ATOM 691 C C . ARG A 1 86 ? 17.893 -7.565 -17.598 1.00 96.25 86 ARG A C 1
ATOM 693 O O . ARG A 1 86 ? 19.067 -7.297 -17.376 1.00 96.25 86 ARG A O 1
ATOM 700 N N . ARG A 1 87 ? 16.935 -7.395 -16.684 1.00 97.50 87 ARG A N 1
ATOM 701 C CA . ARG A 1 87 ? 17.099 -6.736 -15.377 1.00 97.50 87 ARG A CA 1
ATOM 702 C C . ARG A 1 87 ? 17.015 -7.771 -14.258 1.00 97.50 87 ARG A C 1
ATOM 704 O O . ARG A 1 87 ? 16.106 -7.754 -13.435 1.00 97.50 87 ARG A O 1
ATOM 711 N N . ARG A 1 88 ? 17.953 -8.727 -14.282 1.00 97.06 88 ARG A N 1
ATOM 712 C CA . ARG A 1 88 ? 17.921 -9.915 -13.409 1.00 97.06 88 ARG A CA 1
ATOM 713 C C . ARG A 1 88 ? 17.960 -9.562 -11.924 1.00 97.06 88 ARG A C 1
ATOM 715 O O . ARG A 1 88 ? 17.180 -10.137 -11.186 1.00 97.06 88 ARG A O 1
ATOM 722 N N . GLY A 1 89 ? 18.778 -8.585 -11.522 1.00 98.06 89 GLY A N 1
ATOM 723 C CA . GLY A 1 89 ? 18.851 -8.139 -10.124 1.00 98.06 89 GLY A CA 1
ATOM 724 C C . GLY A 1 89 ? 17.497 -7.662 -9.595 1.00 98.06 89 GLY A C 1
ATOM 725 O O . GLY A 1 89 ? 17.001 -8.200 -8.612 1.00 98.06 89 GLY A O 1
ATOM 726 N N . LEU A 1 90 ? 16.841 -6.746 -10.316 1.00 98.19 90 LEU A N 1
ATOM 727 C CA . LEU A 1 90 ? 15.500 -6.275 -9.955 1.00 98.19 90 LEU A CA 1
ATOM 728 C C . LEU A 1 90 ? 14.467 -7.408 -9.961 1.00 98.19 90 LEU A C 1
ATOM 730 O O . LEU A 1 90 ? 13.606 -7.464 -9.090 1.00 98.19 90 LEU A O 1
ATOM 734 N N . ARG A 1 91 ? 14.550 -8.333 -10.922 1.00 98.25 91 ARG A N 1
ATOM 735 C CA . ARG A 1 91 ? 13.653 -9.493 -10.972 1.00 98.25 91 ARG A CA 1
ATOM 736 C C . ARG A 1 91 ? 13.808 -10.395 -9.748 1.00 98.25 91 ARG A C 1
ATOM 738 O O . ARG A 1 91 ? 12.806 -10.806 -9.173 1.00 98.25 91 ARG A O 1
ATOM 745 N N . ASP A 1 92 ? 15.043 -10.712 -9.382 1.00 98.38 92 ASP A N 1
ATOM 746 C CA . ASP A 1 92 ? 15.343 -11.595 -8.259 1.00 98.38 92 ASP A CA 1
ATOM 747 C C . ASP A 1 92 ? 14.932 -10.927 -6.935 1.00 98.38 92 ASP A C 1
ATOM 749 O O . ASP A 1 92 ? 14.295 -11.576 -6.107 1.00 98.38 92 ASP A O 1
ATOM 753 N N . PHE A 1 93 ? 15.177 -9.617 -6.793 1.00 97.88 93 PHE A N 1
ATOM 754 C CA . PHE A 1 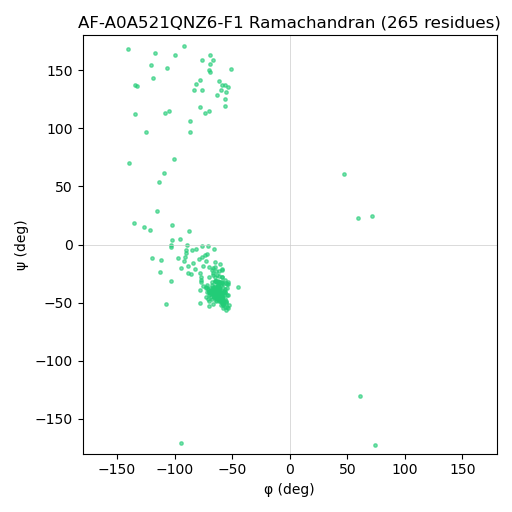93 ? 14.651 -8.807 -5.689 1.00 97.88 93 PHE A CA 1
ATOM 755 C C . PHE A 1 93 ? 13.124 -8.909 -5.586 1.00 97.88 93 PHE A C 1
ATOM 757 O O . PHE A 1 93 ? 12.610 -9.279 -4.537 1.00 97.88 93 PHE A O 1
ATOM 764 N N . LEU A 1 94 ? 12.393 -8.651 -6.676 1.00 98.25 94 LEU A N 1
ATOM 765 C CA . LEU A 1 94 ? 10.925 -8.671 -6.675 1.00 98.25 94 LEU A CA 1
ATOM 766 C C . LEU A 1 94 ? 10.345 -10.044 -6.321 1.00 98.25 94 LEU A C 1
ATOM 768 O O . LEU A 1 94 ? 9.312 -10.108 -5.664 1.00 98.25 94 LEU A O 1
ATOM 772 N N . CYS A 1 95 ? 10.982 -11.135 -6.752 1.00 98.31 95 CYS A N 1
ATOM 773 C CA . CYS A 1 95 ? 10.558 -12.483 -6.376 1.00 98.31 95 CYS A CA 1
ATOM 774 C C . CYS A 1 95 ? 10.729 -12.737 -4.874 1.00 98.31 95 CYS A C 1
ATOM 776 O O . CYS A 1 95 ? 9.823 -13.286 -4.253 1.00 98.31 95 CYS A O 1
ATOM 778 N N . SER A 1 96 ? 11.868 -12.348 -4.297 1.00 96.44 96 SER A N 1
ATOM 779 C CA . SER A 1 96 ? 12.108 -12.480 -2.855 1.00 96.44 96 SER A CA 1
ATOM 780 C C . SER A 1 96 ? 11.139 -11.614 -2.055 1.00 96.44 96 SER A C 1
ATOM 782 O O . SER A 1 96 ? 10.442 -12.138 -1.192 1.00 96.44 96 SER A O 1
ATOM 784 N N . PHE A 1 97 ? 11.004 -10.344 -2.445 1.00 94.94 97 PHE A N 1
ATOM 785 C CA . PHE A 1 97 ? 10.088 -9.382 -1.835 1.00 94.94 97 PHE A CA 1
ATOM 786 C C . PHE A 1 97 ? 8.639 -9.887 -1.845 1.00 94.94 97 PHE A C 1
ATOM 788 O O . PHE A 1 97 ? 7.919 -9.782 -0.861 1.00 94.94 97 PHE A O 1
ATOM 795 N N . ALA A 1 98 ? 8.203 -10.508 -2.946 1.00 96.56 98 ALA A N 1
ATOM 796 C CA . ALA A 1 98 ? 6.868 -11.089 -3.033 1.00 96.56 98 ALA A CA 1
ATOM 797 C C . ALA A 1 98 ? 6.627 -12.184 -1.983 1.00 96.56 98 ALA A C 1
ATOM 799 O O . ALA A 1 98 ? 5.545 -12.249 -1.409 1.00 96.56 98 ALA A O 1
ATOM 800 N N . ASN A 1 99 ? 7.617 -13.047 -1.749 1.00 95.00 99 ASN A N 1
ATOM 801 C CA . ASN A 1 99 ? 7.495 -14.135 -0.780 1.00 95.00 99 ASN A CA 1
ATOM 802 C C . ASN A 1 99 ? 7.505 -13.615 0.663 1.00 95.00 99 ASN A C 1
ATOM 804 O O . ASN A 1 99 ? 6.817 -14.177 1.507 1.00 95.00 99 ASN A O 1
ATOM 808 N N . GLU A 1 100 ? 8.268 -12.555 0.935 1.00 92.38 100 GLU A N 1
ATOM 809 C CA . GLU A 1 100 ? 8.303 -11.897 2.247 1.00 92.38 100 GLU A CA 1
ATOM 810 C C . GLU A 1 100 ? 6.938 -11.269 2.579 1.00 92.38 100 GLU A C 1
ATOM 812 O O . GLU A 1 100 ? 6.389 -11.494 3.656 1.00 92.38 100 GLU A O 1
ATOM 817 N N . GLU A 1 101 ? 6.321 -10.590 1.611 1.00 91.88 101 GLU A N 1
ATOM 818 C CA . GLU A 1 101 ? 5.047 -9.884 1.795 1.00 91.88 101 GLU A CA 1
ATOM 819 C C . GLU A 1 101 ? 3.800 -10.792 1.856 1.00 91.88 101 GLU A C 1
ATOM 821 O O . GLU A 1 101 ? 2.740 -10.364 2.318 1.00 91.88 101 GLU A O 1
ATOM 826 N N . GLU A 1 102 ? 3.876 -12.044 1.385 1.00 95.00 102 GLU A N 1
ATOM 827 C CA . GLU A 1 102 ? 2.706 -12.919 1.170 1.00 95.00 102 GLU A CA 1
ATOM 828 C C . GLU A 1 102 ? 1.819 -13.094 2.417 1.00 95.00 102 GLU A C 1
ATOM 830 O O . GLU A 1 102 ? 0.596 -13.224 2.302 1.00 95.00 102 GLU A O 1
ATOM 835 N N . LEU A 1 103 ? 2.416 -13.099 3.610 1.00 94.94 103 LEU A N 1
ATOM 836 C CA . LEU A 1 103 ? 1.712 -13.349 4.870 1.00 94.94 103 LEU A CA 1
ATOM 837 C C . LEU A 1 103 ? 1.448 -12.077 5.691 1.00 94.94 103 LEU A C 1
ATOM 839 O O . LEU A 1 103 ? 0.817 -12.163 6.746 1.00 94.94 103 LEU A O 1
ATOM 843 N N . HIS A 1 104 ? 1.859 -10.892 5.225 1.00 92.88 104 HIS A N 1
ATOM 844 C CA . HIS A 1 104 ? 1.707 -9.636 5.976 1.00 92.88 104 HIS A CA 1
ATOM 845 C C . HIS A 1 104 ? 0.248 -9.309 6.318 1.00 92.88 104 HIS A C 1
ATOM 847 O O . HIS A 1 104 ? -0.050 -8.789 7.399 1.00 92.88 104 HIS A O 1
ATOM 853 N N . TYR A 1 105 ? -0.689 -9.700 5.455 1.00 96.81 105 TYR A N 1
ATOM 854 C CA . TYR A 1 105 ? -2.114 -9.503 5.699 1.00 96.81 105 TYR A CA 1
ATOM 855 C C . TYR A 1 105 ? -2.614 -10.247 6.953 1.00 96.81 105 TYR A C 1
ATOM 857 O O . TYR A 1 105 ? -3.485 -9.748 7.671 1.00 96.81 105 TYR A O 1
ATOM 865 N N . LEU A 1 106 ? -2.031 -11.409 7.277 1.00 97.06 106 LEU A N 1
ATOM 866 C CA . LEU A 1 106 ? -2.383 -12.175 8.477 1.00 97.06 106 LEU A CA 1
ATOM 867 C C . LEU A 1 106 ? -1.922 -11.478 9.754 1.00 97.06 106 LEU A C 1
ATOM 869 O O . LEU A 1 106 ? -2.578 -11.617 10.783 1.00 97.06 106 LEU A O 1
ATOM 873 N N . VAL A 1 107 ? -0.860 -10.673 9.692 1.00 95.69 107 VAL A N 1
ATOM 874 C CA . VAL A 1 107 ? -0.405 -9.872 10.834 1.00 95.69 107 VAL A CA 1
ATOM 875 C C . VAL A 1 107 ? -1.468 -8.834 11.207 1.00 95.69 107 VAL A C 1
ATOM 877 O O . VAL A 1 107 ? -1.819 -8.715 12.381 1.00 95.69 107 VAL A O 1
ATOM 880 N N . ALA A 1 108 ? -2.051 -8.148 10.214 1.00 96.25 108 ALA A N 1
ATOM 881 C CA . ALA A 1 108 ? -3.146 -7.198 10.437 1.00 96.25 108 ALA A CA 1
ATOM 882 C C . ALA A 1 108 ? -4.400 -7.886 11.006 1.00 96.25 108 ALA A C 1
ATOM 884 O O . ALA A 1 108 ? -5.011 -7.391 11.956 1.00 96.25 108 ALA A O 1
ATOM 885 N N . ALA A 1 109 ? -4.772 -9.051 10.466 1.00 97.25 109 ALA A N 1
ATOM 886 C CA . ALA A 1 109 ? -5.904 -9.822 10.980 1.00 97.25 109 ALA A CA 1
ATOM 887 C C . ALA A 1 109 ? -5.664 -10.357 12.399 1.00 97.25 109 ALA A C 1
ATOM 889 O O . ALA A 1 109 ? -6.581 -10.348 13.221 1.00 97.25 109 ALA A O 1
ATOM 890 N N . ASN A 1 110 ? -4.445 -10.799 12.708 1.00 95.31 110 ASN A N 1
ATOM 891 C CA . ASN A 1 110 ? -4.091 -11.273 14.038 1.00 95.31 110 ASN A CA 1
ATOM 892 C C . ASN A 1 110 ? -4.138 -10.133 15.067 1.00 95.31 110 ASN A C 1
ATOM 894 O O . ASN A 1 110 ? -4.698 -10.335 16.142 1.00 95.31 110 ASN A O 1
ATOM 898 N N . ASP A 1 111 ? -3.653 -8.928 14.741 1.00 95.81 111 ASP A N 1
ATOM 899 C CA . ASP A 1 111 ? -3.790 -7.757 15.623 1.00 95.81 111 ASP A CA 1
ATOM 900 C C . ASP A 1 111 ? -5.272 -7.453 15.942 1.00 95.81 111 ASP A C 1
ATOM 902 O O . ASP A 1 111 ? -5.621 -7.207 17.102 1.00 95.81 111 ASP A O 1
ATOM 906 N N . LEU A 1 112 ? -6.173 -7.560 14.953 1.00 96.75 112 LEU A N 1
ATOM 907 C CA . LEU A 1 112 ? -7.625 -7.455 15.171 1.00 96.75 112 LEU A CA 1
ATOM 908 C C . LEU A 1 112 ? -8.162 -8.581 16.064 1.00 96.75 112 LEU A C 1
ATOM 910 O O . LEU A 1 112 ? -8.932 -8.321 16.991 1.00 96.75 112 LEU A O 1
ATOM 914 N N . ALA A 1 113 ? -7.723 -9.819 15.842 1.00 95.50 113 ALA A N 1
ATOM 915 C CA . ALA A 1 113 ? -8.142 -10.962 16.646 1.00 95.50 113 ALA A CA 1
ATOM 916 C C . ALA A 1 113 ? -7.736 -10.811 18.125 1.00 95.50 113 ALA A C 1
ATOM 918 O O . ALA A 1 113 ? -8.502 -11.195 19.011 1.00 95.50 113 ALA A O 1
ATOM 919 N N . LYS A 1 114 ? -6.586 -10.183 18.425 1.00 94.69 114 LYS A N 1
ATOM 920 C CA . LYS A 1 114 ? -6.167 -9.862 19.807 1.00 94.69 114 LYS A CA 1
ATOM 921 C C . LYS A 1 114 ? -7.061 -8.828 20.493 1.00 94.69 114 LYS A C 1
ATOM 923 O O . LYS A 1 114 ? -7.099 -8.783 21.719 1.00 94.69 114 LYS A O 1
ATOM 928 N N . LEU A 1 115 ? -7.807 -8.037 19.725 1.00 94.31 115 LEU A N 1
ATOM 929 C CA . LEU A 1 115 ? -8.857 -7.150 20.231 1.00 94.31 115 LEU A CA 1
ATOM 930 C C . LEU A 1 115 ? -10.234 -7.834 20.317 1.00 94.31 115 LEU A C 1
ATOM 932 O O . LEU A 1 115 ? -11.201 -7.198 20.730 1.00 94.31 115 LEU A O 1
ATOM 936 N N . GLY A 1 116 ? -10.344 -9.113 19.940 1.00 95.12 116 GLY A N 1
ATOM 937 C CA . GLY A 1 116 ? -11.625 -9.813 19.819 1.00 95.12 116 GLY A CA 1
ATOM 938 C C . GLY A 1 116 ? -12.450 -9.348 18.615 1.00 95.12 116 GLY A C 1
ATOM 939 O O . GLY A 1 116 ? -13.675 -9.448 18.633 1.00 95.12 116 GLY A O 1
ATOM 940 N N . LEU A 1 117 ? -11.788 -8.804 17.592 1.00 95.50 117 LEU A N 1
ATOM 941 C CA . LEU A 1 117 ? -12.406 -8.186 16.424 1.00 95.50 117 LEU A CA 1
ATOM 942 C C . LEU A 1 117 ? -12.045 -8.956 15.153 1.00 95.50 117 LEU A C 1
ATOM 944 O O . LEU A 1 117 ? -11.126 -9.774 15.130 1.00 95.50 117 LEU A O 1
ATOM 948 N N . ARG A 1 118 ? -12.792 -8.689 14.082 1.00 95.31 118 ARG A N 1
ATOM 949 C CA . ARG A 1 118 ? -12.577 -9.259 12.747 1.00 95.31 118 ARG A CA 1
ATOM 950 C C . ARG A 1 118 ? -12.318 -8.135 11.741 1.00 95.31 118 ARG A C 1
ATOM 952 O O . ARG A 1 118 ? -12.793 -7.022 11.980 1.00 95.31 118 ARG A O 1
ATOM 959 N N . PRO A 1 119 ? -11.611 -8.406 10.626 1.00 97.38 119 PRO A N 1
ATOM 960 C CA . PRO A 1 119 ? -11.541 -7.459 9.521 1.00 97.38 119 PRO A CA 1
ATOM 961 C C . PRO A 1 119 ? -12.944 -7.046 9.062 1.00 97.38 119 PRO A C 1
ATOM 963 O O . PRO A 1 119 ? -13.835 -7.885 8.918 1.00 97.38 119 PRO A O 1
ATOM 966 N N . LEU A 1 120 ? -13.134 -5.749 8.829 1.00 96.75 120 LEU A N 1
ATOM 967 C CA . LEU A 1 120 ? -14.322 -5.209 8.169 1.00 96.75 120 LEU A CA 1
ATOM 968 C C . LEU A 1 120 ? -14.334 -5.611 6.688 1.00 96.75 120 LEU A C 1
ATOM 970 O O . LEU A 1 120 ? -13.285 -5.978 6.147 1.00 96.75 120 LEU A O 1
ATOM 974 N N . PRO A 1 121 ? -15.484 -5.512 5.999 1.00 97.00 121 PRO A N 1
ATOM 975 C CA . PRO A 1 121 ? -15.541 -5.675 4.550 1.00 97.00 121 PRO A CA 1
ATOM 976 C C . PRO A 1 121 ? -14.529 -4.804 3.810 1.00 97.00 121 PRO A C 1
ATOM 978 O O . PRO A 1 121 ? -14.170 -3.720 4.271 1.00 97.00 121 PRO A O 1
ATOM 981 N N . MET A 1 122 ? -14.086 -5.284 2.646 1.00 97.31 122 MET A N 1
ATOM 982 C CA . MET A 1 122 ? -13.154 -4.549 1.796 1.00 97.31 122 MET A CA 1
ATOM 983 C C . MET A 1 122 ? -13.739 -3.175 1.454 1.00 97.31 122 MET A C 1
ATOM 985 O O . MET A 1 122 ? -14.808 -3.119 0.839 1.00 97.31 122 MET A O 1
ATOM 989 N N . PRO A 1 123 ? -13.073 -2.071 1.835 1.00 96.50 123 PRO A N 1
ATOM 990 C CA . PRO A 1 123 ? -13.567 -0.747 1.503 1.00 96.50 123 PRO A CA 1
ATOM 991 C C . PRO A 1 123 ? -13.420 -0.501 0.002 1.00 96.50 123 PRO A C 1
ATOM 993 O O . PRO A 1 123 ? -12.493 -0.996 -0.645 1.00 96.50 123 PRO A O 1
ATOM 996 N N . PHE A 1 124 ? -14.316 0.316 -0.550 1.00 96.50 124 PHE A N 1
ATOM 997 C CA . PHE A 1 124 ? -14.384 0.579 -1.989 1.00 96.50 124 PHE A CA 1
ATOM 998 C C . PHE A 1 124 ? -13.055 1.066 -2.588 1.00 96.50 124 PHE A C 1
ATOM 1000 O O . PHE A 1 124 ? -12.680 0.667 -3.688 1.00 96.50 124 PHE A O 1
ATOM 1007 N N . ASP A 1 125 ? -12.293 1.884 -1.859 1.00 97.56 125 ASP A N 1
ATOM 1008 C CA . ASP A 1 125 ? -10.996 2.366 -2.342 1.00 97.56 125 ASP A CA 1
ATOM 1009 C C . ASP A 1 125 ? -9.959 1.241 -2.503 1.00 97.56 125 ASP A C 1
ATOM 1011 O O . ASP A 1 125 ? -9.137 1.302 -3.421 1.00 97.56 125 ASP A O 1
ATOM 1015 N N . VAL A 1 126 ? -10.025 0.185 -1.681 1.00 98.12 126 VAL A N 1
ATOM 1016 C CA . VAL A 1 126 ? -9.191 -1.018 -1.841 1.00 98.12 126 VAL A CA 1
ATOM 1017 C C . VAL A 1 126 ? -9.648 -1.830 -3.054 1.00 98.12 126 VAL A C 1
ATOM 1019 O O . VAL A 1 126 ? -8.815 -2.251 -3.854 1.00 98.12 126 VAL A O 1
ATOM 1022 N N . GLU A 1 127 ? -10.955 -1.965 -3.288 1.00 97.69 127 GLU A N 1
ATOM 1023 C CA . GLU A 1 127 ? -11.473 -2.599 -4.511 1.00 97.69 127 GLU A CA 1
ATOM 1024 C C . GLU A 1 127 ? -10.991 -1.869 -5.780 1.00 97.69 127 GLU A C 1
ATOM 1026 O O . GLU A 1 127 ? -10.521 -2.503 -6.734 1.00 97.69 127 GLU A O 1
ATOM 1031 N N . LEU A 1 128 ? -11.035 -0.531 -5.778 1.00 98.00 128 LEU A N 1
ATOM 1032 C CA . LEU A 1 128 ? -10.502 0.298 -6.862 1.00 98.00 128 LEU A CA 1
ATOM 1033 C C . LEU A 1 128 ? -8.999 0.089 -7.053 1.00 98.00 128 LEU A C 1
ATOM 1035 O O . LEU A 1 128 ? -8.540 -0.013 -8.194 1.00 98.00 128 LEU A O 1
ATOM 1039 N N . TRP A 1 129 ? -8.242 -0.003 -5.957 1.00 98.31 129 TRP A N 1
ATOM 1040 C CA . TRP A 1 129 ? -6.815 -0.300 -5.997 1.00 98.31 129 TRP A CA 1
ATOM 1041 C C . TRP A 1 129 ? -6.540 -1.629 -6.691 1.00 98.31 129 TRP A C 1
ATOM 1043 O O . TRP A 1 129 ? -5.793 -1.651 -7.672 1.00 98.31 129 TRP A O 1
ATOM 1053 N N . HIS A 1 130 ? -7.166 -2.724 -6.244 1.00 98.19 130 HIS A N 1
ATOM 1054 C CA . HIS A 1 130 ? -6.939 -4.031 -6.861 1.00 98.19 130 HIS A CA 1
ATOM 1055 C C . HIS A 1 130 ? -7.384 -4.046 -8.321 1.00 98.19 130 HIS A C 1
ATOM 1057 O O . HIS A 1 130 ? -6.636 -4.507 -9.179 1.00 98.19 130 HIS A O 1
ATOM 1063 N N . THR A 1 131 ? -8.552 -3.483 -8.631 1.00 98.06 131 THR A N 1
ATOM 1064 C CA . THR A 1 131 ? -9.079 -3.444 -10.001 1.00 98.06 131 THR A CA 1
ATOM 1065 C C . THR A 1 131 ? -8.142 -2.697 -10.948 1.00 98.06 131 THR A C 1
ATOM 1067 O O . THR A 1 131 ? -7.817 -3.189 -12.032 1.00 98.06 131 THR A O 1
ATOM 1070 N N . TYR A 1 132 ? -7.671 -1.517 -10.541 1.00 98.44 132 TYR A N 1
ATOM 1071 C CA . TYR A 1 132 ? -6.759 -0.716 -11.347 1.00 98.44 132 TYR A CA 1
ATOM 1072 C C . TYR A 1 132 ? -5.402 -1.409 -11.509 1.00 98.44 132 TYR A C 1
ATOM 1074 O O . TYR A 1 132 ? -4.918 -1.587 -12.633 1.00 98.44 132 TYR A O 1
ATOM 1082 N N . PHE A 1 133 ? -4.792 -1.830 -10.399 1.00 98.31 133 PHE A N 1
ATOM 1083 C CA . PHE A 1 133 ? -3.422 -2.322 -10.421 1.00 98.31 133 PHE A CA 1
ATOM 1084 C C . PHE A 1 133 ? -3.276 -3.741 -10.974 1.00 98.31 133 PHE A C 1
ATOM 1086 O O . PHE A 1 133 ? -2.272 -4.019 -11.627 1.00 98.31 133 PHE A O 1
ATOM 1093 N N . SER A 1 134 ? -4.272 -4.615 -10.805 1.00 97.62 134 SER A N 1
ATOM 1094 C CA . SER A 1 134 ? -4.272 -5.940 -11.442 1.00 97.62 134 SER A CA 1
ATOM 1095 C C . SER A 1 134 ? -4.314 -5.849 -12.961 1.00 97.62 134 SER A C 1
ATOM 1097 O O . SER A 1 134 ? -3.734 -6.696 -13.633 1.00 97.62 134 SER A O 1
ATOM 1099 N N . LYS A 1 135 ? -4.958 -4.814 -13.511 1.00 97.31 135 LYS A N 1
ATOM 1100 C CA . LYS A 1 135 ? -4.953 -4.572 -14.954 1.00 97.31 135 LYS A CA 1
ATOM 1101 C C . LYS A 1 135 ? -3.646 -3.931 -15.413 1.00 97.31 135 LYS A C 1
ATOM 1103 O O . LYS A 1 135 ? -3.034 -4.407 -16.362 1.00 97.31 135 LYS A O 1
ATOM 1108 N N . VAL A 1 136 ? -3.214 -2.855 -14.750 1.00 98.19 136 VAL A N 1
ATOM 1109 C CA . VAL A 1 136 ? -2.071 -2.058 -15.224 1.00 98.19 136 VAL A CA 1
ATOM 1110 C C . VAL A 1 136 ? -0.750 -2.821 -15.150 1.00 98.19 136 VAL A C 1
ATOM 1112 O O . VAL A 1 136 ? 0.100 -2.623 -16.008 1.00 98.19 136 VAL A O 1
ATOM 1115 N N . VAL A 1 137 ? -0.580 -3.716 -14.169 1.00 98.19 137 VAL A N 1
ATOM 1116 C CA . VAL A 1 137 ? 0.689 -4.427 -13.952 1.00 98.19 137 VAL A CA 1
ATOM 1117 C C . VAL A 1 137 ? 1.075 -5.330 -15.127 1.00 98.19 137 VAL A C 1
ATOM 1119 O O . VAL A 1 137 ? 2.258 -5.561 -15.347 1.00 98.19 137 VAL A O 1
ATOM 1122 N N . VAL A 1 138 ? 0.090 -5.802 -15.898 1.00 96.69 138 VAL A N 1
ATOM 1123 C CA . VAL A 1 138 ? 0.306 -6.688 -17.050 1.00 96.69 138 VAL A CA 1
ATOM 1124 C C . VAL A 1 138 ? 0.966 -5.952 -18.214 1.00 96.69 138 VAL A C 1
ATOM 1126 O O . VAL A 1 138 ? 1.796 -6.534 -18.899 1.00 96.69 138 VAL A O 1
ATOM 1129 N N . GLU A 1 139 ? 0.589 -4.694 -18.444 1.00 97.62 139 GLU A N 1
ATOM 1130 C CA . GLU A 1 139 ? 1.052 -3.904 -19.596 1.00 97.62 139 GLU A CA 1
ATOM 1131 C C . GLU A 1 139 ? 2.128 -2.879 -19.216 1.00 97.62 139 GLU A C 1
ATOM 1133 O O . GLU A 1 139 ? 2.965 -2.515 -20.034 1.00 97.62 139 GLU A O 1
ATOM 1138 N N . ARG A 1 140 ? 2.071 -2.365 -17.984 1.00 98.38 140 ARG A N 1
ATOM 1139 C CA . ARG A 1 140 ? 2.900 -1.267 -17.471 1.00 98.38 140 ARG A CA 1
ATOM 1140 C C . ARG A 1 140 ? 3.327 -1.577 -16.030 1.00 98.38 140 ARG A C 1
ATOM 1142 O O . ARG A 1 140 ? 2.855 -0.937 -15.082 1.00 98.38 140 ARG A O 1
ATOM 1149 N N . PRO A 1 141 ? 4.212 -2.570 -15.826 1.00 98.44 141 PRO A N 1
ATOM 1150 C CA . PRO A 1 141 ? 4.554 -3.083 -14.496 1.00 98.44 141 PRO A CA 1
ATOM 1151 C C . PRO A 1 141 ? 5.179 -2.014 -13.585 1.00 98.44 141 PRO A C 1
ATOM 1153 O O . PRO A 1 141 ? 4.927 -1.987 -12.378 1.00 98.44 141 PRO A O 1
ATOM 1156 N N . PHE A 1 142 ? 5.925 -1.070 -14.165 1.00 98.75 142 PHE A N 1
ATOM 1157 C CA . PHE A 1 142 ? 6.565 0.023 -13.436 1.00 98.75 142 PHE A CA 1
ATOM 1158 C C . PHE A 1 142 ? 5.560 1.007 -12.819 1.00 98.75 142 PHE A C 1
ATOM 1160 O O . PHE A 1 142 ? 5.854 1.594 -11.782 1.00 98.75 142 PHE A O 1
ATOM 1167 N N . VAL A 1 143 ? 4.335 1.117 -13.347 1.00 98.81 143 VAL A N 1
ATOM 1168 C CA . VAL A 1 143 ? 3.270 1.902 -12.695 1.00 98.81 143 VAL A CA 1
ATOM 1169 C C . VAL A 1 143 ? 2.884 1.278 -11.350 1.00 98.81 143 VAL A C 1
ATOM 1171 O O . VAL A 1 143 ? 2.692 1.986 -10.363 1.00 98.81 143 VAL A O 1
ATOM 1174 N N . ARG A 1 144 ? 2.802 -0.054 -11.252 1.00 98.50 144 ARG A N 1
ATOM 1175 C CA . ARG A 1 144 ? 2.526 -0.715 -9.965 1.00 98.50 144 ARG A CA 1
ATOM 1176 C C . ARG A 1 144 ? 3.727 -0.651 -9.019 1.00 98.50 144 ARG A C 1
ATOM 1178 O O . ARG A 1 144 ? 3.521 -0.466 -7.817 1.00 98.50 144 ARG A O 1
ATOM 1185 N N . LEU A 1 145 ? 4.949 -0.769 -9.545 1.00 98.56 145 LEU A N 1
ATOM 1186 C CA . LEU A 1 145 ? 6.174 -0.648 -8.747 1.00 98.56 145 LEU A CA 1
ATOM 1187 C C . LEU A 1 145 ? 6.320 0.756 -8.141 1.00 98.56 145 LEU A C 1
ATOM 1189 O O . LEU A 1 145 ? 6.642 0.884 -6.966 1.00 98.56 145 LEU A O 1
ATOM 1193 N N . GLY A 1 146 ? 5.984 1.805 -8.896 1.00 98.56 146 GLY A N 1
ATOM 1194 C CA . GLY A 1 146 ? 5.985 3.179 -8.391 1.00 98.56 146 GLY A CA 1
ATOM 1195 C C . GLY A 1 146 ? 4.988 3.390 -7.251 1.00 98.56 146 GLY A C 1
ATOM 1196 O O . GLY A 1 146 ? 5.294 4.061 -6.271 1.00 98.56 146 GLY A O 1
ATOM 1197 N N . ALA A 1 147 ? 3.814 2.758 -7.335 1.00 98.44 147 ALA A N 1
ATOM 1198 C CA . ALA A 1 147 ? 2.848 2.767 -6.240 1.00 98.44 147 ALA A CA 1
ATOM 1199 C C . ALA A 1 147 ? 3.361 2.011 -4.999 1.00 98.44 147 ALA A C 1
ATOM 1201 O O . ALA A 1 147 ? 3.116 2.466 -3.887 1.00 98.44 147 ALA A O 1
ATOM 1202 N N . ALA A 1 148 ? 4.096 0.902 -5.173 1.00 97.62 148 ALA A N 1
ATOM 1203 C CA . ALA A 1 148 ? 4.743 0.197 -4.058 1.00 97.62 148 ALA A CA 1
ATOM 1204 C C . ALA A 1 148 ? 5.792 1.085 -3.377 1.00 97.62 148 ALA A C 1
ATOM 1206 O O . ALA A 1 148 ? 5.757 1.239 -2.165 1.00 97.62 148 ALA A O 1
ATOM 1207 N N . ALA A 1 149 ? 6.647 1.752 -4.160 1.00 97.31 149 ALA A N 1
ATOM 1208 C CA . ALA A 1 149 ? 7.660 2.661 -3.626 1.00 97.31 149 ALA A CA 1
ATOM 1209 C C . ALA A 1 149 ? 7.055 3.765 -2.739 1.00 97.31 149 ALA A C 1
ATOM 1211 O O . ALA A 1 149 ? 7.678 4.165 -1.760 1.00 97.31 149 ALA A O 1
ATOM 1212 N N . ILE A 1 150 ? 5.837 4.232 -3.040 1.00 95.81 150 ILE A N 1
ATOM 1213 C CA . ILE A 1 150 ? 5.110 5.142 -2.148 1.00 95.81 150 ILE A CA 1
ATOM 1214 C C . ILE A 1 150 ? 4.645 4.437 -0.880 1.00 95.81 150 ILE A C 1
ATOM 1216 O O . ILE A 1 150 ? 4.928 4.944 0.200 1.00 95.81 150 ILE A O 1
ATOM 1220 N N . LEU A 1 151 ? 3.934 3.309 -0.987 1.00 94.38 151 LEU A N 1
ATOM 1221 C CA . LEU A 1 151 ? 3.374 2.615 0.181 1.00 94.38 151 LEU A CA 1
ATOM 1222 C C . LEU A 1 151 ? 4.443 2.305 1.231 1.00 94.38 151 LEU A C 1
ATOM 1224 O O . LEU A 1 151 ? 4.241 2.608 2.406 1.00 94.38 151 LEU A O 1
ATOM 1228 N N . GLU A 1 152 ? 5.601 1.829 0.783 1.00 94.50 152 GLU A N 1
ATOM 1229 C CA . GLU A 1 152 ? 6.701 1.454 1.670 1.00 94.50 152 GLU A CA 1
ATOM 1230 C C . GLU A 1 152 ? 7.430 2.650 2.306 1.00 94.50 152 GLU A C 1
ATOM 1232 O O . GLU A 1 152 ? 8.198 2.482 3.249 1.00 94.50 152 GLU A O 1
ATOM 1237 N N . ASN A 1 153 ? 7.222 3.873 1.806 1.00 94.94 153 ASN A N 1
ATOM 1238 C CA . ASN A 1 153 ? 7.929 5.066 2.289 1.00 94.94 153 ASN A CA 1
ATOM 1239 C C . ASN A 1 153 ? 7.002 6.153 2.859 1.00 94.94 153 ASN A C 1
ATOM 1241 O O . ASN A 1 153 ? 7.486 7.096 3.489 1.00 94.94 153 ASN A O 1
ATOM 1245 N N . ILE A 1 154 ? 5.680 6.069 2.664 1.00 95.44 154 ILE A N 1
ATOM 1246 C CA . ILE A 1 154 ? 4.757 7.172 2.987 1.00 95.44 154 ILE A CA 1
ATOM 1247 C C . ILE A 1 154 ? 4.670 7.467 4.489 1.00 95.44 154 ILE A C 1
ATOM 1249 O O . ILE A 1 154 ? 4.375 8.592 4.882 1.00 95.44 154 ILE A O 1
ATOM 1253 N N . SER A 1 155 ? 4.944 6.470 5.331 1.00 93.38 155 SER A N 1
ATOM 1254 C CA . SER A 1 155 ? 4.868 6.586 6.791 1.00 93.38 155 SER A CA 1
ATOM 1255 C C . SER A 1 155 ? 6.138 7.158 7.438 1.00 93.38 155 SER A C 1
ATOM 1257 O O . SER A 1 155 ? 6.144 7.376 8.650 1.00 93.38 155 SER A O 1
ATOM 1259 N N . ASP A 1 156 ? 7.205 7.400 6.668 1.00 92.12 156 ASP A N 1
ATOM 1260 C CA . ASP A 1 156 ? 8.465 7.963 7.173 1.00 92.12 156 ASP A CA 1
ATOM 1261 C C . ASP A 1 156 ? 8.525 9.499 7.013 1.00 92.12 156 ASP A C 1
ATOM 1263 O O . ASP A 1 156 ? 7.524 10.165 6.729 1.00 92.12 156 ASP A O 1
ATOM 1267 N N . GLY A 1 157 ? 9.695 10.096 7.259 1.00 93.44 157 GLY A N 1
ATOM 1268 C CA . GLY A 1 157 ? 9.922 11.527 7.064 1.00 93.44 157 GLY A CA 1
ATOM 1269 C C . GLY A 1 157 ? 9.012 12.382 7.949 1.00 93.44 157 GLY A C 1
ATOM 1270 O O . GLY A 1 157 ? 8.899 12.153 9.155 1.00 93.44 157 GLY A O 1
ATOM 1271 N N . VAL A 1 158 ? 8.345 13.372 7.349 1.00 96.31 158 VAL A N 1
ATOM 1272 C CA . VAL A 1 158 ? 7.433 14.284 8.067 1.00 96.31 158 VAL A CA 1
ATOM 1273 C C . VAL A 1 158 ? 6.164 13.593 8.586 1.00 96.31 158 VAL A C 1
ATOM 1275 O O . VAL A 1 158 ? 5.558 14.073 9.543 1.00 96.31 158 VAL A O 1
ATOM 1278 N N . ALA A 1 159 ? 5.768 12.449 8.015 1.00 94.94 159 ALA A N 1
ATOM 1279 C CA . ALA A 1 159 ? 4.606 11.687 8.477 1.00 94.94 159 ALA A CA 1
ATOM 1280 C C . ALA A 1 159 ? 4.899 10.870 9.742 1.00 94.94 159 ALA A C 1
ATOM 1282 O O . ALA A 1 159 ? 3.987 10.605 10.529 1.00 94.94 159 ALA A O 1
ATOM 1283 N N . LYS A 1 160 ? 6.168 10.519 9.985 1.00 92.81 160 LYS A N 1
ATOM 1284 C CA . LYS A 1 160 ? 6.592 9.606 11.057 1.00 92.81 160 LYS A CA 1
ATOM 1285 C C . LYS A 1 160 ? 6.088 10.002 12.440 1.00 92.81 160 LYS A C 1
ATOM 1287 O O . LYS A 1 160 ? 5.633 9.156 13.211 1.00 92.81 160 LYS A O 1
ATOM 1292 N N . GLU A 1 161 ? 6.159 11.289 12.778 1.00 93.25 161 GLU A N 1
ATOM 1293 C CA . GLU A 1 161 ? 5.701 11.769 14.086 1.00 93.25 161 GLU A CA 1
ATOM 1294 C C . GLU A 1 161 ? 4.187 11.597 14.271 1.00 93.25 161 GLU A C 1
ATOM 1296 O O . GLU A 1 161 ? 3.733 11.257 15.367 1.00 93.25 161 GLU A O 1
ATOM 1301 N N . TRP A 1 162 ? 3.420 11.774 13.193 1.00 94.31 162 TRP A N 1
ATOM 1302 C CA . TRP A 1 162 ? 1.965 11.676 13.181 1.00 94.31 162 TRP A CA 1
ATOM 1303 C C . TRP A 1 162 ? 1.509 10.228 13.178 1.00 94.31 162 TRP A C 1
ATOM 1305 O O . TRP A 1 162 ? 0.585 9.892 13.916 1.00 94.31 162 TRP A O 1
ATOM 1315 N N . VAL A 1 163 ? 2.208 9.361 12.443 1.00 91.75 163 VAL A N 1
ATOM 1316 C CA . VAL A 1 163 ? 2.022 7.911 12.532 1.00 91.75 163 VAL A CA 1
ATOM 1317 C C . VAL A 1 163 ? 2.262 7.468 13.970 1.00 91.75 163 VAL A C 1
ATOM 1319 O O . VAL A 1 163 ? 1.375 6.877 14.573 1.00 91.75 163 VAL A O 1
ATOM 1322 N N . ARG A 1 164 ? 3.388 7.850 14.590 1.00 89.88 164 ARG A N 1
ATOM 1323 C CA . ARG A 1 164 ? 3.665 7.525 15.999 1.00 89.88 164 ARG A CA 1
ATOM 1324 C C . ARG A 1 164 ? 2.566 8.024 16.939 1.00 89.88 164 ARG A C 1
ATOM 1326 O O . ARG A 1 164 ? 2.196 7.300 17.856 1.00 89.88 164 ARG A O 1
ATOM 1333 N N . LYS A 1 165 ? 2.033 9.231 16.721 1.00 90.62 165 LYS A N 1
ATOM 1334 C CA . LYS A 1 165 ? 0.902 9.760 17.501 1.00 90.62 165 LYS A CA 1
ATOM 1335 C C . LYS A 1 165 ? -0.365 8.921 17.309 1.00 90.62 165 LYS A C 1
ATOM 1337 O O . LYS A 1 165 ? -1.060 8.652 18.285 1.00 90.62 165 LYS A O 1
ATOM 1342 N N . ALA A 1 166 ? -0.632 8.459 16.087 1.00 88.25 166 ALA A N 1
ATOM 1343 C CA . ALA A 1 166 ? -1.749 7.563 15.799 1.00 88.25 166 ALA A CA 1
ATOM 1344 C C . ALA A 1 166 ? -1.653 6.249 16.601 1.00 88.25 166 ALA A C 1
ATOM 1346 O O . ALA A 1 166 ? -2.681 5.672 16.953 1.00 88.25 166 ALA A O 1
ATOM 1347 N N . LEU A 1 167 ? -0.433 5.821 16.951 1.00 84.12 167 LEU A N 1
ATOM 1348 C CA . LEU A 1 167 ? -0.153 4.588 17.698 1.00 84.12 167 LEU A CA 1
ATOM 1349 C C . LEU A 1 167 ? -0.181 4.743 19.226 1.00 84.12 167 LEU A C 1
ATOM 1351 O O . LEU A 1 167 ? 0.254 3.848 19.945 1.00 84.12 167 LEU A O 1
ATOM 1355 N N . GLN A 1 168 ? -0.678 5.865 19.747 1.00 87.38 168 GLN A N 1
ATOM 1356 C CA . GLN A 1 168 ? -0.742 6.132 21.191 1.00 87.38 168 GLN A CA 1
ATOM 1357 C C . GLN A 1 168 ? -2.147 5.940 21.786 1.00 87.38 168 GLN A C 1
ATOM 1359 O O . GLN A 1 168 ? -2.425 6.416 22.886 1.00 87.38 168 GLN A O 1
ATOM 1364 N N . GLY A 1 169 ? -3.046 5.253 21.073 1.00 88.88 169 GLY A N 1
ATOM 1365 C CA . GLY A 1 169 ? -4.365 4.889 21.592 1.00 88.88 169 GLY A CA 1
ATOM 1366 C C . GLY A 1 169 ? -4.260 4.035 22.863 1.00 88.88 169 GLY A C 1
ATOM 1367 O O . GLY A 1 169 ? -3.464 3.105 22.927 1.00 88.88 169 GLY A O 1
ATOM 1368 N N . SER A 1 170 ? -5.084 4.316 23.876 1.00 93.25 170 SER A N 1
ATOM 1369 C CA . SER A 1 170 ? -5.030 3.636 25.186 1.00 93.25 170 SER A CA 1
ATOM 1370 C C . SER A 1 170 ? -5.376 2.141 25.151 1.00 93.25 170 SER A C 1
ATOM 1372 O O . SER A 1 170 ? -5.103 1.428 26.112 1.00 93.25 170 SER A O 1
ATOM 1374 N N . PHE A 1 171 ? -5.982 1.671 24.059 1.00 94.31 171 PHE A N 1
ATOM 1375 C CA . PHE A 1 171 ? -6.318 0.265 23.809 1.00 94.31 171 PHE A CA 1
ATOM 1376 C C . PHE A 1 171 ? -5.192 -0.505 23.092 1.00 94.31 171 PHE A C 1
ATOM 1378 O O . PHE A 1 171 ? -5.291 -1.723 22.917 1.00 94.31 171 PHE A O 1
ATOM 1385 N N . LEU A 1 172 ? -4.140 0.191 22.651 1.00 94.44 172 LEU A N 1
ATOM 1386 C CA . LEU A 1 172 ? -3.004 -0.414 21.969 1.00 94.44 172 LEU A CA 1
ATOM 1387 C C . LEU A 1 172 ? -2.029 -1.015 22.985 1.00 94.44 172 LEU A C 1
ATOM 1389 O O . LEU A 1 172 ? -1.729 -0.449 24.035 1.00 94.44 172 LEU A O 1
ATOM 1393 N N . THR A 1 173 ? -1.529 -2.193 22.650 1.00 94.31 173 THR A N 1
ATOM 1394 C CA . THR A 1 173 ? -0.632 -3.027 23.444 1.00 94.31 173 THR A CA 1
ATOM 1395 C C . THR A 1 173 ? 0.409 -3.645 22.519 1.00 94.31 173 THR A C 1
ATOM 1397 O O . THR A 1 173 ? 0.264 -3.639 21.299 1.00 94.31 173 THR A O 1
ATOM 1400 N N . ARG A 1 174 ? 1.458 -4.245 23.086 1.00 90.94 174 ARG A N 1
ATOM 1401 C CA . ARG A 1 174 ? 2.485 -4.942 22.293 1.00 90.94 174 ARG A CA 1
ATOM 1402 C C . ARG A 1 174 ? 1.928 -6.121 21.479 1.00 90.94 174 ARG A C 1
ATOM 1404 O O . ARG A 1 174 ? 2.570 -6.535 20.512 1.00 90.94 174 ARG A O 1
ATOM 1411 N N . ASP A 1 175 ? 0.788 -6.674 21.880 1.00 92.19 175 ASP A N 1
ATOM 1412 C CA . ASP A 1 175 ? 0.214 -7.876 21.272 1.00 92.19 175 ASP A CA 1
ATOM 1413 C C . ASP A 1 175 ? -0.706 -7.567 20.093 1.00 92.19 175 ASP A C 1
ATOM 1415 O O . ASP A 1 175 ? -0.843 -8.418 19.225 1.00 92.19 175 ASP A O 1
ATOM 1419 N N . ASN A 1 176 ? -1.288 -6.366 20.042 1.00 93.50 176 ASN A N 1
ATOM 1420 C CA . ASN A 1 176 ? -2.213 -5.926 18.993 1.00 93.50 176 ASN A CA 1
ATOM 1421 C C . ASN A 1 176 ? -1.647 -4.759 18.168 1.00 93.50 176 ASN A C 1
ATOM 1423 O O . ASN A 1 176 ? -2.405 -3.911 17.719 1.00 93.50 176 ASN A O 1
ATOM 1427 N N . THR A 1 177 ? -0.320 -4.674 18.045 1.00 92.62 177 THR A N 1
ATOM 1428 C CA . THR A 1 177 ? 0.389 -3.663 17.237 1.00 92.62 177 THR A CA 1
ATOM 1429 C C . THR A 1 177 ? 1.512 -4.277 16.398 1.00 92.62 177 THR A C 1
ATOM 1431 O O . THR A 1 177 ? 2.415 -3.565 15.953 1.00 92.62 177 THR A O 1
ATOM 1434 N N . LYS A 1 178 ? 1.502 -5.600 16.178 1.00 92.06 178 LYS A N 1
ATOM 1435 C CA . LYS A 1 178 ? 2.566 -6.297 15.442 1.00 92.06 178 LYS A CA 1
ATOM 1436 C C . LYS A 1 178 ? 2.681 -5.808 14.009 1.00 92.06 178 LYS A C 1
ATOM 1438 O O . LYS A 1 178 ? 3.800 -5.588 13.559 1.00 92.06 178 LYS A O 1
ATOM 1443 N N . PHE A 1 179 ? 1.556 -5.573 13.337 1.00 90.56 179 PHE A N 1
ATOM 1444 C CA . PHE A 1 179 ? 1.536 -5.079 11.962 1.00 90.56 179 PHE A CA 1
ATOM 1445 C C . PHE A 1 179 ? 2.269 -3.742 11.866 1.00 90.56 179 PHE A C 1
ATOM 1447 O O . PHE A 1 179 ? 3.138 -3.548 11.026 1.00 90.56 179 PHE A O 1
ATOM 1454 N N . LEU A 1 180 ? 1.979 -2.834 12.793 1.00 84.81 180 LEU A N 1
ATOM 1455 C CA . LEU A 1 180 ? 2.587 -1.507 12.827 1.00 84.81 180 LEU A CA 1
ATOM 1456 C C . LEU A 1 180 ? 4.074 -1.542 13.171 1.00 84.81 180 LEU A C 1
ATOM 1458 O O . LEU A 1 180 ? 4.851 -0.789 12.595 1.00 84.81 180 LEU A O 1
ATOM 1462 N N . VAL A 1 181 ? 4.455 -2.389 14.129 1.00 84.94 181 VAL A N 1
ATOM 1463 C CA . VAL A 1 181 ? 5.853 -2.553 14.538 1.00 84.94 181 VAL A CA 1
ATOM 1464 C C . VAL A 1 181 ? 6.678 -3.119 13.388 1.00 84.94 181 VAL A C 1
ATOM 1466 O O . VAL A 1 181 ? 7.765 -2.606 13.148 1.00 84.94 181 VAL A O 1
ATOM 1469 N N . LEU A 1 182 ? 6.152 -4.112 12.662 1.00 83.25 182 LEU A N 1
ATOM 1470 C CA . LEU A 1 182 ? 6.800 -4.709 11.492 1.00 83.25 182 LEU A CA 1
ATOM 1471 C C . LEU A 1 182 ? 7.174 -3.622 10.471 1.00 83.25 182 LEU A C 1
ATOM 1473 O O . LEU A 1 182 ? 8.351 -3.387 10.228 1.00 83.25 182 LEU A O 1
ATOM 1477 N N . HIS A 1 183 ? 6.196 -2.817 10.052 1.00 78.88 183 HIS A N 1
ATOM 1478 C CA . HIS A 1 183 ? 6.388 -1.744 9.068 1.00 78.88 183 HIS A CA 1
ATOM 1479 C C . HIS A 1 183 ? 7.191 -0.528 9.595 1.00 78.88 183 HIS A C 1
ATOM 1481 O O . HIS A 1 183 ? 7.400 0.441 8.867 1.00 78.88 183 HIS A O 1
ATOM 1487 N N . GLN A 1 184 ? 7.622 -0.524 10.865 1.00 72.81 184 GLN A N 1
ATOM 1488 C CA . GLN A 1 184 ? 8.462 0.532 11.459 1.00 72.81 184 GLN A CA 1
ATOM 1489 C C . GLN A 1 184 ? 9.882 0.076 11.821 1.00 72.81 184 GLN A C 1
ATOM 1491 O O . GLN A 1 184 ? 10.762 0.931 11.958 1.00 72.81 184 GLN A O 1
ATOM 1496 N N . HIS A 1 185 ? 10.102 -1.224 12.038 1.00 56.78 185 HIS A N 1
ATOM 1497 C CA . HIS A 1 185 ? 11.302 -1.757 12.694 1.00 56.78 185 HIS A CA 1
ATOM 1498 C C . HIS A 1 185 ? 12.046 -2.842 11.901 1.00 56.78 185 HIS A C 1
ATOM 1500 O O . HIS A 1 185 ? 12.923 -3.498 12.464 1.00 56.78 185 HIS A O 1
ATOM 1506 N N . GLU A 1 186 ? 11.766 -3.010 10.610 1.00 53.53 186 GLU A N 1
ATOM 1507 C CA . GLU A 1 186 ? 12.592 -3.851 9.737 1.00 53.53 186 GLU A CA 1
ATOM 1508 C C . GLU A 1 186 ? 14.063 -3.402 9.736 1.00 53.53 186 GLU A C 1
ATOM 1510 O O . GLU A 1 186 ? 14.380 -2.209 9.681 1.00 53.53 186 GLU A O 1
ATOM 1515 N N . ALA A 1 187 ? 14.981 -4.376 9.791 1.00 45.66 187 ALA A N 1
ATOM 1516 C CA . ALA A 1 187 ? 16.427 -4.139 9.835 1.00 45.66 187 ALA A CA 1
ATOM 1517 C C . ALA A 1 187 ? 16.946 -3.351 8.613 1.00 45.66 187 ALA A C 1
ATOM 1519 O O . ALA A 1 187 ? 17.931 -2.618 8.720 1.00 45.66 187 ALA A O 1
ATOM 1520 N N . LEU A 1 188 ? 16.258 -3.475 7.475 1.00 53.41 188 LEU A N 1
ATOM 1521 C CA . LEU A 1 188 ? 16.364 -2.611 6.304 1.00 53.41 188 LEU A CA 1
ATOM 1522 C C . LEU A 1 188 ? 14.936 -2.284 5.854 1.00 53.41 188 LEU A C 1
ATOM 1524 O O . LEU A 1 188 ? 14.272 -3.203 5.380 1.00 53.41 188 LEU A O 1
ATOM 1528 N N . PRO A 1 189 ? 14.467 -1.028 5.963 1.00 79.00 189 PRO A N 1
ATOM 1529 C CA . PRO A 1 189 ? 13.102 -0.679 5.585 1.00 79.00 189 PRO A CA 1
ATOM 1530 C C . PRO A 1 189 ? 12.838 -1.080 4.132 1.00 79.00 189 PRO A C 1
ATOM 1532 O O . PRO A 1 189 ? 13.585 -0.639 3.249 1.00 79.00 189 PRO A O 1
ATOM 1535 N N . HIS A 1 190 ? 11.795 -1.875 3.869 1.00 84.94 190 HIS A N 1
ATOM 1536 C CA . HIS A 1 190 ? 11.388 -2.290 2.517 1.00 84.94 190 HIS A CA 1
ATOM 1537 C C . HIS A 1 190 ? 11.394 -1.132 1.507 1.00 84.94 190 HIS A C 1
ATOM 1539 O O . HIS A 1 190 ? 11.865 -1.273 0.374 1.00 84.94 190 HIS A O 1
ATOM 1545 N N . GLY A 1 191 ? 11.005 0.065 1.952 1.00 86.69 191 GLY A N 1
ATOM 1546 C CA . GLY A 1 191 ? 11.037 1.280 1.146 1.00 86.69 191 GLY A CA 1
ATOM 1547 C C . GLY A 1 191 ? 12.412 1.638 0.582 1.00 86.69 191 GLY A C 1
ATOM 1548 O O . GLY A 1 191 ? 12.500 2.026 -0.583 1.00 86.69 191 GLY A O 1
ATOM 1549 N N . GLN A 1 192 ? 13.487 1.465 1.353 1.00 91.06 192 GLN A N 1
ATOM 1550 C CA . GLN A 1 192 ? 14.856 1.703 0.884 1.00 91.06 192 GLN A CA 1
ATOM 1551 C C . GLN A 1 192 ? 15.341 0.579 -0.032 1.00 91.06 192 GLN A C 1
ATOM 1553 O O . GLN A 1 192 ? 16.042 0.851 -1.006 1.00 91.06 192 GLN A O 1
ATOM 1558 N N . GLN A 1 193 ? 14.936 -0.665 0.239 1.00 93.81 193 GLN A N 1
ATOM 1559 C CA . GLN A 1 193 ? 15.298 -1.810 -0.596 1.00 93.81 193 GLN A CA 1
ATOM 1560 C C . GLN A 1 193 ? 14.708 -1.686 -2.007 1.00 93.81 193 GLN A C 1
ATOM 1562 O O . GLN A 1 193 ? 15.424 -1.874 -2.990 1.00 93.81 193 GLN A O 1
ATOM 1567 N N . ILE A 1 194 ? 13.435 -1.282 -2.120 1.00 95.62 194 ILE A N 1
ATOM 1568 C CA . ILE A 1 194 ? 12.793 -1.018 -3.417 1.00 95.62 194 ILE A CA 1
ATOM 1569 C C . ILE A 1 194 ? 13.543 0.075 -4.183 1.00 95.62 194 ILE A C 1
ATOM 1571 O O . ILE A 1 194 ? 13.790 -0.073 -5.380 1.00 95.62 194 ILE A O 1
ATOM 1575 N N . LEU A 1 195 ? 13.904 1.176 -3.518 1.00 96.25 195 LEU A N 1
ATOM 1576 C CA . LEU A 1 195 ? 14.595 2.291 -4.169 1.00 96.25 195 LEU A CA 1
ATOM 1577 C C . LEU A 1 195 ? 15.997 1.899 -4.646 1.00 96.25 195 LEU A C 1
ATOM 1579 O O . LEU A 1 195 ? 16.346 2.214 -5.783 1.00 96.25 195 LEU A O 1
ATOM 1583 N N . ALA A 1 196 ? 16.753 1.156 -3.834 1.00 96.00 196 ALA A N 1
ATOM 1584 C CA . ALA A 1 196 ? 18.059 0.627 -4.222 1.00 96.00 196 ALA A CA 1
ATOM 1585 C C . ALA A 1 196 ? 17.944 -0.335 -5.417 1.00 96.00 196 ALA A C 1
ATOM 1587 O O . ALA A 1 196 ? 18.661 -0.194 -6.405 1.00 96.00 196 ALA A O 1
ATOM 1588 N N . ALA A 1 197 ? 16.972 -1.254 -5.387 1.00 97.19 197 ALA A N 1
ATOM 1589 C CA . ALA A 1 197 ? 16.735 -2.179 -6.491 1.00 97.19 197 ALA A CA 1
ATOM 1590 C C . ALA A 1 197 ? 16.339 -1.456 -7.792 1.00 97.19 197 ALA A C 1
ATOM 1592 O O . ALA A 1 197 ? 16.708 -1.902 -8.877 1.00 97.19 197 ALA A O 1
ATOM 1593 N N . ILE A 1 198 ? 15.601 -0.342 -7.704 1.00 97.06 198 ILE A N 1
ATOM 1594 C CA . ILE A 1 198 ? 15.259 0.514 -8.851 1.00 97.06 198 ILE A CA 1
ATOM 1595 C C . ILE A 1 198 ? 16.500 1.232 -9.395 1.00 97.06 198 ILE A C 1
ATOM 1597 O O . ILE A 1 198 ? 16.687 1.266 -10.613 1.00 97.06 198 ILE A O 1
ATOM 1601 N N . GLU A 1 199 ? 17.331 1.798 -8.519 1.00 96.00 199 GLU A N 1
ATOM 1602 C CA . GLU A 1 199 ? 18.557 2.514 -8.889 1.00 96.00 199 GLU A CA 1
ATOM 1603 C C . GLU A 1 199 ? 19.545 1.595 -9.627 1.00 96.00 199 GLU A C 1
ATOM 1605 O O . GLU A 1 199 ? 20.085 1.962 -10.670 1.00 96.00 199 GLU A O 1
ATOM 1610 N N . GLU A 1 200 ? 19.699 0.354 -9.164 1.00 96.44 200 GLU A N 1
ATOM 1611 C CA . GLU A 1 200 ? 20.585 -0.647 -9.771 1.00 96.44 200 GLU A CA 1
ATOM 1612 C C . GLU A 1 200 ? 20.024 -1.283 -11.060 1.00 96.44 200 GLU A C 1
ATOM 1614 O O . GLU A 1 200 ? 20.733 -1.990 -11.781 1.00 96.44 200 GLU A O 1
ATOM 1619 N N . ALA A 1 201 ? 18.746 -1.061 -11.387 1.00 96.44 201 ALA A N 1
ATOM 1620 C CA . ALA A 1 201 ? 18.074 -1.752 -12.491 1.00 96.44 201 ALA A CA 1
ATOM 1621 C C . ALA A 1 201 ? 18.341 -1.163 -13.886 1.00 96.44 201 ALA A C 1
ATOM 1623 O O . ALA A 1 201 ? 17.844 -1.727 -14.872 1.00 96.44 201 ALA A O 1
ATOM 1624 N N . HIS A 1 202 ? 19.078 -0.049 -13.987 1.00 94.12 202 HIS A N 1
ATOM 1625 C CA . HIS A 1 202 ? 19.358 0.661 -15.245 1.00 94.12 202 HIS A CA 1
ATOM 1626 C C . HIS A 1 202 ? 18.076 0.859 -16.078 1.00 94.12 202 HIS A C 1
ATOM 1628 O O . HIS A 1 202 ? 17.869 0.285 -17.163 1.00 94.12 202 HIS A O 1
ATOM 1634 N N . LEU A 1 203 ? 17.119 1.569 -15.481 1.00 95.69 203 LEU A N 1
ATOM 1635 C CA . LEU A 1 203 ? 15.806 1.792 -16.068 1.00 95.69 203 LEU A CA 1
ATOM 1636 C C . LEU A 1 203 ? 15.854 2.873 -17.150 1.00 95.69 203 LEU A C 1
ATOM 1638 O O . LEU A 1 203 ? 16.509 3.896 -17.015 1.00 95.69 203 LEU A O 1
ATOM 1642 N N . GLU A 1 204 ? 15.090 2.664 -18.218 1.00 95.44 204 GLU A N 1
ATOM 1643 C CA . GLU A 1 204 ? 14.944 3.645 -19.288 1.00 95.44 204 GLU A CA 1
ATOM 1644 C C . GLU A 1 204 ? 14.010 4.795 -18.866 1.00 95.44 204 GLU A C 1
ATOM 1646 O O . GLU A 1 204 ? 13.144 4.606 -18.004 1.00 95.44 204 GLU A O 1
ATOM 1651 N N . PRO A 1 205 ? 14.089 5.973 -19.515 1.00 95.25 205 PRO A N 1
ATOM 1652 C CA . PRO A 1 205 ? 13.242 7.119 -19.178 1.00 95.25 205 PRO A CA 1
ATOM 1653 C C . PRO A 1 205 ? 11.734 6.818 -19.174 1.00 95.25 205 PRO A C 1
ATOM 1655 O O . PRO A 1 205 ? 10.999 7.362 -18.350 1.00 95.25 205 PRO A O 1
ATOM 1658 N N . GLY A 1 206 ? 11.268 5.925 -20.056 1.00 96.44 206 GLY A N 1
ATOM 1659 C CA . GLY A 1 206 ? 9.870 5.479 -20.080 1.00 96.44 206 GLY A CA 1
ATOM 1660 C C . GLY A 1 206 ? 9.454 4.740 -18.803 1.00 96.44 206 GLY A C 1
ATOM 1661 O O . GLY A 1 206 ? 8.376 4.992 -18.274 1.00 96.44 206 GLY A O 1
ATOM 1662 N N . HIS A 1 207 ? 10.333 3.905 -18.242 1.00 98.00 207 HIS A N 1
ATOM 1663 C CA . HIS A 1 207 ? 10.068 3.211 -16.979 1.00 98.00 207 HIS A CA 1
ATOM 1664 C C . HIS A 1 207 ? 10.005 4.191 -15.805 1.00 98.00 207 HIS A C 1
ATOM 1666 O O . HIS A 1 207 ? 9.146 4.054 -14.938 1.00 98.00 207 HIS A O 1
ATOM 1672 N N . PHE A 1 208 ? 10.867 5.214 -15.785 1.00 98.12 208 PHE A N 1
ATOM 1673 C CA . PHE A 1 208 ? 10.787 6.264 -14.768 1.00 98.12 208 PHE A CA 1
ATOM 1674 C C . PHE A 1 208 ? 9.509 7.097 -14.891 1.00 98.12 208 PHE A C 1
ATOM 1676 O O . PHE A 1 208 ? 8.924 7.461 -13.872 1.00 98.12 208 PHE A O 1
ATOM 1683 N N . ALA A 1 209 ? 9.033 7.388 -16.104 1.00 98.06 209 ALA A N 1
ATOM 1684 C CA . ALA A 1 209 ? 7.742 8.051 -16.288 1.00 98.06 209 ALA A CA 1
ATOM 1685 C C . ALA A 1 209 ? 6.595 7.216 -15.687 1.00 98.06 209 ALA A C 1
ATOM 1687 O O . ALA A 1 209 ? 5.760 7.758 -14.957 1.00 98.06 209 ALA A O 1
ATOM 1688 N N . ASP A 1 210 ? 6.617 5.900 -15.912 1.00 98.69 210 ASP A N 1
ATOM 1689 C CA . ASP A 1 210 ? 5.662 4.946 -15.345 1.00 98.69 210 ASP A CA 1
ATOM 1690 C C . ASP A 1 210 ? 5.751 4.865 -13.815 1.00 98.69 210 ASP A C 1
ATOM 1692 O O . ASP A 1 210 ? 4.719 4.957 -13.150 1.00 98.69 210 ASP A O 1
ATOM 1696 N N . LEU A 1 211 ? 6.959 4.777 -13.242 1.00 98.69 211 LEU A N 1
ATOM 1697 C CA . LEU A 1 211 ? 7.182 4.815 -11.789 1.00 98.69 211 LEU A CA 1
ATOM 1698 C C . LEU A 1 211 ? 6.581 6.082 -11.169 1.00 98.69 211 LEU A C 1
ATOM 1700 O O . LEU A 1 211 ? 5.839 6.013 -10.194 1.00 98.69 211 LEU A O 1
ATOM 1704 N N . ASN A 1 212 ? 6.855 7.244 -11.761 1.00 98.56 212 ASN A N 1
ATOM 1705 C CA . ASN A 1 212 ? 6.357 8.531 -11.280 1.00 98.56 212 ASN A CA 1
ATOM 1706 C C . ASN A 1 212 ? 4.825 8.648 -11.386 1.00 98.56 212 ASN A C 1
ATOM 1708 O O . ASN A 1 212 ? 4.168 9.194 -10.497 1.00 98.56 212 ASN A O 1
ATOM 1712 N N . GLU A 1 213 ? 4.227 8.142 -12.467 1.00 98.62 213 GLU A N 1
ATOM 1713 C CA . GLU A 1 213 ? 2.768 8.053 -12.602 1.00 98.62 213 GLU A CA 1
ATOM 1714 C C . GLU A 1 213 ? 2.166 7.125 -11.542 1.00 98.62 213 GLU A C 1
ATOM 1716 O O . GLU A 1 213 ? 1.178 7.480 -10.892 1.00 98.62 213 GLU A O 1
ATOM 1721 N N . GLY A 1 214 ? 2.784 5.960 -11.360 1.00 98.75 214 GLY A N 1
ATOM 1722 C CA . GLY A 1 214 ? 2.449 4.971 -10.350 1.00 98.75 214 GLY A CA 1
ATOM 1723 C C . GLY A 1 214 ? 2.456 5.540 -8.946 1.00 98.75 214 GLY A C 1
ATOM 1724 O O . GLY A 1 214 ? 1.467 5.402 -8.231 1.00 98.75 214 GLY A O 1
ATOM 1725 N N . ALA A 1 215 ? 3.528 6.245 -8.594 1.00 98.69 215 ALA A N 1
ATOM 1726 C CA . ALA A 1 215 ? 3.682 6.915 -7.316 1.00 98.69 215 ALA A CA 1
ATOM 1727 C C . ALA A 1 215 ? 2.526 7.890 -7.065 1.00 98.69 215 ALA A C 1
ATOM 1729 O O . ALA A 1 215 ? 1.787 7.741 -6.097 1.00 98.69 215 ALA A O 1
ATOM 1730 N N . ARG A 1 216 ? 2.264 8.819 -7.993 1.00 98.69 216 ARG A N 1
ATOM 1731 C CA . ARG A 1 216 ? 1.167 9.792 -7.842 1.00 98.69 216 ARG A CA 1
ATOM 1732 C C . ARG A 1 216 ? -0.206 9.133 -7.688 1.00 98.69 216 ARG A C 1
ATOM 1734 O O . ARG A 1 216 ? -0.996 9.548 -6.842 1.00 98.69 216 ARG A O 1
ATOM 1741 N N . LYS A 1 217 ? -0.508 8.108 -8.492 1.00 98.62 217 LYS A N 1
ATOM 1742 C CA . LYS A 1 217 ? -1.786 7.376 -8.407 1.00 98.62 217 LYS A CA 1
ATOM 1743 C C . LYS A 1 217 ? -1.896 6.563 -7.116 1.00 98.62 217 LYS A C 1
ATOM 1745 O O . LYS A 1 217 ? -2.960 6.560 -6.499 1.00 98.62 217 LYS A O 1
ATOM 1750 N N . GLY A 1 218 ? -0.801 5.928 -6.703 1.00 98.44 218 GLY A N 1
ATOM 1751 C CA . GLY A 1 218 ? -0.681 5.217 -5.434 1.00 98.44 218 GLY A CA 1
ATOM 1752 C C . GLY A 1 218 ? -0.957 6.141 -4.251 1.00 98.44 218 GLY A C 1
ATOM 1753 O O . GLY A 1 218 ? -1.807 5.822 -3.426 1.00 98.44 218 GLY A O 1
ATOM 1754 N N . THR A 1 219 ? -0.353 7.333 -4.238 1.00 98.62 219 THR A N 1
ATOM 1755 C CA . THR A 1 219 ? -0.608 8.369 -3.227 1.00 98.62 219 THR A CA 1
ATOM 1756 C C . THR A 1 219 ? -2.090 8.720 -3.139 1.00 98.62 219 THR A C 1
ATOM 1758 O O . THR A 1 219 ? -2.657 8.704 -2.052 1.00 98.62 219 THR A O 1
ATOM 1761 N N . VAL A 1 220 ? -2.751 9.002 -4.267 1.00 98.56 220 VAL A N 1
ATOM 1762 C CA . VAL A 1 220 ? -4.180 9.369 -4.268 1.00 98.56 220 VAL A CA 1
ATOM 1763 C C . VAL A 1 220 ? -5.047 8.263 -3.669 1.00 98.56 220 VAL A C 1
ATOM 1765 O O . VAL A 1 220 ? -5.892 8.543 -2.822 1.00 98.56 220 VAL A O 1
ATOM 1768 N N . LEU A 1 221 ? -4.862 7.018 -4.109 1.00 98.25 221 LEU A N 1
ATOM 1769 C CA . LEU A 1 221 ? -5.685 5.907 -3.634 1.00 98.25 221 LEU A CA 1
ATOM 1770 C C . LEU 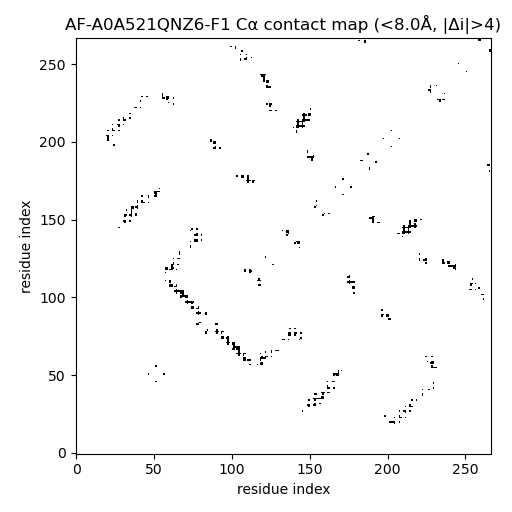A 1 221 ? -5.399 5.578 -2.165 1.00 98.25 221 LEU A C 1
ATOM 1772 O O . LEU A 1 221 ? -6.340 5.398 -1.398 1.00 98.25 221 LEU A O 1
ATOM 1776 N N . TYR A 1 222 ? -4.131 5.568 -1.753 1.00 98.25 222 TYR A N 1
ATOM 1777 C CA . TYR A 1 222 ? -3.773 5.292 -0.364 1.00 98.25 222 TYR A CA 1
ATOM 1778 C C . TYR A 1 222 ? -4.298 6.370 0.588 1.00 98.25 222 TYR A C 1
ATOM 1780 O O . TYR A 1 222 ? -4.870 6.047 1.625 1.00 98.25 222 TYR A O 1
ATOM 1788 N N . LEU A 1 223 ? -4.185 7.653 0.227 1.00 98.00 223 LEU A N 1
ATOM 1789 C CA . LEU A 1 223 ? -4.721 8.736 1.055 1.00 98.00 223 LEU A CA 1
ATOM 1790 C C . LEU A 1 223 ? -6.245 8.662 1.194 1.00 98.00 223 LEU A C 1
ATOM 1792 O O . LEU A 1 223 ? -6.757 9.000 2.255 1.00 98.00 223 LEU A O 1
ATOM 1796 N N . ARG A 1 224 ? -6.969 8.175 0.178 1.00 97.75 224 ARG A N 1
ATOM 1797 C CA . ARG A 1 224 ? -8.416 7.916 0.282 1.00 97.75 224 ARG A CA 1
ATOM 1798 C C . ARG A 1 224 ? -8.726 6.787 1.268 1.00 97.75 224 ARG A C 1
ATOM 1800 O O . ARG A 1 224 ? -9.610 6.947 2.103 1.00 97.75 224 ARG A O 1
ATOM 1807 N N . MET A 1 225 ? -7.961 5.691 1.240 1.00 97.69 225 MET A N 1
ATOM 1808 C CA . MET A 1 225 ? -8.099 4.600 2.221 1.00 97.69 225 MET A CA 1
ATOM 1809 C C . MET A 1 225 ? -7.774 5.070 3.644 1.00 97.69 225 MET A C 1
ATOM 1811 O O . MET A 1 225 ? -8.505 4.770 4.587 1.00 97.69 225 MET A O 1
ATOM 1815 N N . ALA A 1 226 ? -6.698 5.843 3.799 1.00 96.94 226 ALA A N 1
ATOM 1816 C CA . ALA A 1 226 ? -6.316 6.424 5.076 1.00 96.94 226 ALA A CA 1
ATOM 1817 C C . ALA A 1 226 ? -7.376 7.409 5.588 1.00 96.94 226 ALA A C 1
ATOM 1819 O O . ALA A 1 226 ? -7.703 7.397 6.773 1.00 96.94 226 ALA A O 1
ATOM 1820 N N . GLU A 1 227 ? -7.949 8.232 4.706 1.00 96.69 227 GLU A N 1
ATOM 1821 C CA . GLU A 1 227 ? -9.041 9.133 5.061 1.00 96.69 227 GLU A CA 1
ATOM 1822 C C . GLU A 1 227 ? -10.271 8.344 5.516 1.00 96.69 227 GLU A C 1
ATOM 1824 O O . GLU A 1 227 ? -10.819 8.653 6.570 1.00 96.69 227 GLU A O 1
ATOM 1829 N N . TRP A 1 228 ? -10.660 7.297 4.783 1.00 96.44 228 TRP A N 1
ATOM 1830 C CA . TRP A 1 228 ? -11.746 6.397 5.179 1.00 96.44 228 TRP A CA 1
ATOM 1831 C C . TRP A 1 228 ? -11.508 5.776 6.561 1.00 96.44 228 TRP A C 1
ATOM 1833 O O . TRP A 1 228 ? -12.439 5.676 7.361 1.00 96.44 228 TRP A O 1
ATOM 1843 N N . ALA A 1 229 ? -10.262 5.417 6.881 1.00 95.88 229 ALA A N 1
ATOM 1844 C CA . ALA A 1 229 ? -9.929 4.853 8.182 1.00 95.88 229 ALA A CA 1
ATOM 1845 C C . ALA A 1 229 ? -10.012 5.867 9.324 1.00 95.88 229 ALA A C 1
ATOM 1847 O O . ALA A 1 229 ? -10.541 5.549 10.387 1.00 95.88 229 ALA A O 1
ATOM 1848 N N . ILE A 1 230 ? -9.508 7.087 9.126 1.00 94.00 230 ILE A N 1
ATOM 1849 C CA . ILE A 1 230 ? -9.474 8.088 10.200 1.00 94.00 230 ILE A CA 1
ATOM 1850 C C . ILE A 1 230 ? -10.759 8.927 10.274 1.00 94.00 230 ILE A C 1
ATOM 1852 O O . ILE A 1 230 ? -11.018 9.546 11.304 1.00 94.00 230 ILE A O 1
ATOM 1856 N N . ARG A 1 231 ? -11.582 8.962 9.221 1.00 92.56 231 ARG A N 1
ATOM 1857 C CA . ARG A 1 231 ? -12.849 9.705 9.160 1.00 92.56 231 ARG A CA 1
ATOM 1858 C C . ARG A 1 231 ? -13.991 8.742 8.785 1.00 92.56 231 ARG A C 1
ATOM 1860 O O . ARG A 1 231 ? -14.246 8.527 7.602 1.00 92.56 231 ARG A O 1
ATOM 1867 N N . PRO A 1 232 ? -14.753 8.222 9.766 1.00 81.94 232 PRO A N 1
ATOM 1868 C CA . PRO A 1 232 ? -15.838 7.259 9.513 1.00 81.94 232 PRO A CA 1
ATOM 1869 C C . PRO A 1 232 ? -16.979 7.775 8.608 1.00 81.94 232 PRO A C 1
ATOM 1871 O O . PRO A 1 232 ? -17.765 6.996 8.072 1.00 81.94 232 PRO A O 1
ATOM 1874 N N . HIS A 1 233 ? -17.082 9.092 8.411 1.00 89.12 233 HIS A N 1
ATOM 1875 C CA . HIS A 1 233 ? -18.127 9.744 7.612 1.00 89.12 233 HIS A CA 1
ATOM 1876 C C . HIS A 1 233 ? -17.556 10.407 6.350 1.00 89.12 233 HIS A C 1
ATOM 1878 O O . HIS A 1 233 ? -17.740 11.602 6.122 1.00 89.12 233 HIS A O 1
ATOM 1884 N N . THR A 1 234 ? -16.818 9.640 5.549 1.00 90.81 234 THR A N 1
ATOM 1885 C CA . THR A 1 234 ? -16.299 10.080 4.243 1.00 90.81 234 THR A CA 1
ATOM 1886 C C . THR A 1 234 ? -17.252 9.723 3.113 1.00 90.81 234 THR A C 1
ATOM 1888 O O . THR A 1 234 ? -18.206 8.972 3.286 1.00 90.81 234 THR A O 1
ATOM 1891 N N . LEU A 1 235 ? -16.984 10.235 1.911 1.00 92.12 235 LEU A N 1
ATOM 1892 C CA . LEU A 1 235 ? -17.733 9.833 0.721 1.00 92.12 235 LEU A CA 1
ATOM 1893 C C . LEU A 1 235 ? -17.639 8.316 0.473 1.00 92.12 235 LEU A C 1
ATOM 1895 O O . LEU A 1 235 ? -18.625 7.698 0.077 1.00 92.12 235 LEU A O 1
ATOM 1899 N N . SER A 1 236 ? -16.473 7.716 0.732 1.00 90.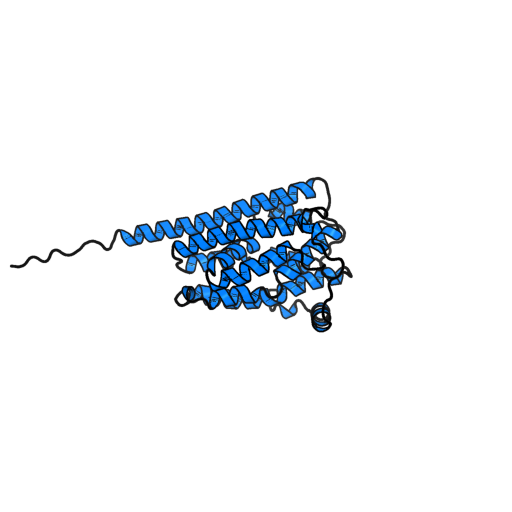88 236 SER A N 1
ATOM 1900 C CA . SER A 1 236 ? -16.246 6.283 0.530 1.00 90.88 236 SER A CA 1
ATOM 1901 C C . SER A 1 236 ? -17.092 5.409 1.458 1.00 90.88 236 SER A C 1
ATOM 1903 O O . SER A 1 236 ? -17.459 4.309 1.050 1.00 90.88 236 SER A O 1
ATOM 1905 N N . SER A 1 237 ? -17.478 5.894 2.648 1.00 91.56 237 SER A N 1
ATOM 1906 C CA . SER A 1 237 ? -18.282 5.094 3.583 1.00 91.56 237 SER A CA 1
ATOM 1907 C C . SER A 1 237 ? -19.738 4.893 3.152 1.00 91.56 237 SER A C 1
ATOM 1909 O O . SER A 1 237 ? -20.425 4.043 3.705 1.00 91.56 237 SER A O 1
ATOM 1911 N N . ILE A 1 238 ? -20.199 5.568 2.089 1.00 94.19 238 ILE A N 1
ATOM 1912 C CA . ILE A 1 238 ? -21.481 5.254 1.427 1.00 94.19 238 ILE A CA 1
ATOM 1913 C C . ILE A 1 238 ? -21.484 3.824 0.860 1.00 94.19 238 ILE A C 1
ATOM 1915 O O . ILE A 1 238 ? -22.543 3.215 0.723 1.00 94.19 238 ILE A O 1
ATOM 1919 N N . CYS A 1 239 ? -20.307 3.296 0.514 1.00 93.19 239 CYS A N 1
ATOM 1920 C CA . CYS A 1 239 ? -20.144 1.953 -0.039 1.00 93.19 239 CYS A CA 1
ATOM 1921 C C . CYS A 1 239 ? -19.789 0.902 1.027 1.00 93.19 239 CYS A C 1
ATOM 1923 O O . CYS A 1 239 ? -19.520 -0.245 0.659 1.00 93.19 239 CYS A O 1
ATOM 1925 N N . ASP A 1 240 ? -19.756 1.274 2.313 1.00 91.94 240 ASP A N 1
ATOM 1926 C CA . ASP A 1 240 ? -19.478 0.329 3.394 1.00 91.94 240 ASP A CA 1
ATOM 1927 C C . ASP A 1 240 ? -20.556 -0.767 3.409 1.00 91.94 240 ASP A C 1
ATOM 1929 O O . ASP A 1 240 ? -21.744 -0.524 3.181 1.00 91.94 240 ASP A O 1
ATOM 1933 N N . ARG A 1 241 ? -20.121 -2.002 3.658 1.00 87.94 241 ARG A N 1
ATOM 1934 C CA . ARG A 1 241 ? -21.005 -3.151 3.870 1.00 87.94 241 ARG A CA 1
ATOM 1935 C C . ARG A 1 241 ? -20.994 -3.507 5.351 1.00 87.94 241 ARG A C 1
ATOM 1937 O O . ARG A 1 241 ? -19.983 -3.309 6.021 1.00 87.94 241 ARG A O 1
ATOM 1944 N N . ASP A 1 242 ? -22.090 -4.081 5.835 1.00 83.81 242 ASP A N 1
ATOM 1945 C CA . ASP A 1 242 ? -22.242 -4.389 7.262 1.00 83.81 242 ASP A CA 1
ATOM 1946 C C . ASP A 1 242 ? -21.459 -5.638 7.695 1.00 83.81 242 ASP A C 1
ATOM 1948 O O . ASP A 1 242 ? -20.993 -5.720 8.831 1.00 83.81 242 ASP A O 1
ATOM 1952 N N . THR A 1 243 ? -21.309 -6.628 6.808 1.00 85.25 243 THR A N 1
ATOM 1953 C CA . THR A 1 243 ? -20.748 -7.940 7.160 1.00 85.25 243 THR A CA 1
ATOM 1954 C C . THR A 1 243 ? -19.720 -8.427 6.148 1.00 85.25 243 THR A C 1
ATOM 1956 O O . THR A 1 243 ? -19.904 -8.314 4.933 1.00 85.25 243 THR A O 1
ATOM 1959 N N . LEU A 1 244 ? -18.620 -8.978 6.667 1.00 88.81 244 LEU A N 1
ATOM 1960 C CA . LEU A 1 244 ? -17.627 -9.721 5.900 1.00 88.81 244 LEU A CA 1
ATOM 1961 C C . LEU A 1 244 ? -17.814 -11.205 6.201 1.00 88.81 244 LEU A C 1
ATOM 1963 O O . LEU A 1 244 ? -17.573 -11.640 7.328 1.00 88.81 244 LEU A O 1
ATOM 1967 N N . ASP A 1 245 ? -18.197 -11.969 5.184 1.00 87.81 245 ASP A N 1
ATOM 1968 C CA . ASP A 1 245 ? -18.219 -13.426 5.264 1.00 87.81 245 ASP A CA 1
ATOM 1969 C C . ASP A 1 245 ? -16.831 -13.953 4.896 1.00 87.81 245 ASP A C 1
ATOM 1971 O O . ASP A 1 245 ? -16.476 -14.063 3.721 1.00 87.81 245 ASP A O 1
ATOM 1975 N N . LEU A 1 246 ? -16.022 -14.233 5.920 1.00 90.06 246 LEU A N 1
ATOM 1976 C CA . LEU A 1 246 ? -14.794 -15.004 5.757 1.00 90.06 246 LEU A CA 1
ATOM 1977 C C . LEU A 1 246 ? -15.164 -16.477 5.606 1.00 90.06 246 LEU A C 1
ATOM 1979 O O . LEU A 1 246 ? -15.966 -17.004 6.380 1.00 90.06 246 LEU A O 1
ATOM 1983 N N . ASP A 1 247 ? -14.579 -17.150 4.618 1.00 93.31 247 ASP A N 1
ATOM 1984 C CA . ASP A 1 247 ? -14.716 -18.597 4.542 1.00 93.31 247 ASP A CA 1
ATOM 1985 C C . ASP A 1 247 ? -13.996 -19.277 5.720 1.00 93.31 247 ASP A C 1
ATOM 1987 O O . ASP A 1 247 ? -13.107 -18.712 6.363 1.00 93.31 247 ASP A O 1
ATOM 1991 N N . HIS A 1 248 ? -14.399 -20.514 6.016 1.00 94.50 248 HIS A N 1
ATOM 1992 C CA . HIS A 1 248 ? -13.872 -21.259 7.157 1.00 94.50 248 HIS A CA 1
ATOM 1993 C C . HIS A 1 248 ? -12.351 -21.473 7.087 1.00 94.50 248 HIS A C 1
ATOM 1995 O O . HIS A 1 248 ? -11.691 -21.515 8.123 1.00 94.50 248 HIS A O 1
ATOM 2001 N N . CYS A 1 249 ? -11.787 -21.605 5.883 1.00 95.94 249 CYS A N 1
ATOM 2002 C CA . CYS A 1 249 ? -10.353 -21.809 5.706 1.00 95.94 249 CYS A CA 1
ATOM 2003 C C . CYS A 1 249 ? -9.568 -20.544 6.063 1.00 95.94 249 CYS A C 1
ATOM 2005 O O . CYS A 1 249 ? -8.531 -20.633 6.716 1.00 95.94 249 CYS A O 1
ATOM 2007 N N . GLU A 1 250 ? -10.072 -19.376 5.679 1.00 94.56 250 GLU A N 1
ATOM 2008 C CA . GLU A 1 250 ? -9.460 -18.093 6.006 1.00 94.56 250 GLU A CA 1
ATOM 2009 C C . GLU A 1 250 ? -9.583 -17.762 7.498 1.00 94.56 250 GLU A C 1
ATOM 2011 O O . GLU A 1 250 ? -8.619 -17.296 8.106 1.00 94.56 250 GLU A O 1
ATOM 2016 N N . GLU A 1 251 ? -10.733 -18.052 8.115 1.00 93.62 251 GLU A N 1
ATOM 2017 C CA . GLU A 1 251 ? -10.887 -17.926 9.569 1.00 93.62 251 GLU A CA 1
ATOM 2018 C C . GLU A 1 251 ? -9.885 -18.807 10.321 1.00 93.62 251 GLU A C 1
ATOM 2020 O O . GLU A 1 251 ? -9.260 -18.355 11.284 1.00 93.62 251 GLU A O 1
ATOM 2025 N N . GLU A 1 252 ? -9.713 -20.055 9.876 1.00 95.00 252 GLU A N 1
ATOM 2026 C CA . GLU A 1 252 ? -8.730 -20.966 10.456 1.00 95.00 252 GLU A CA 1
ATOM 2027 C C . GLU A 1 252 ? -7.315 -20.415 10.292 1.00 95.00 252 GLU A C 1
ATOM 2029 O O . GLU A 1 252 ? -6.569 -20.370 11.266 1.00 95.00 252 GLU A O 1
ATOM 2034 N N . ARG A 1 253 ? -6.975 -19.919 9.097 1.00 95.88 253 ARG A N 1
ATOM 2035 C CA . ARG A 1 253 ? -5.651 -19.369 8.797 1.00 95.88 253 ARG A CA 1
ATOM 2036 C C . ARG A 1 253 ? -5.307 -18.179 9.688 1.00 95.88 253 ARG A C 1
ATOM 2038 O O . ARG A 1 253 ? -4.211 -18.135 10.234 1.00 95.88 253 ARG A O 1
ATOM 2045 N N . ILE A 1 254 ? -6.246 -17.251 9.891 1.00 94.69 254 ILE A N 1
ATOM 2046 C CA . ILE A 1 254 ? -6.069 -16.122 10.820 1.00 94.69 254 ILE A CA 1
ATOM 2047 C C . ILE A 1 254 ? -5.878 -16.628 12.252 1.00 94.69 254 ILE A C 1
ATOM 2049 O O . ILE A 1 254 ? -5.034 -16.118 12.985 1.00 94.69 254 ILE A O 1
ATOM 2053 N N . ARG A 1 255 ? -6.657 -17.634 12.665 1.00 92.88 255 ARG A N 1
ATOM 2054 C CA . ARG A 1 255 ? -6.613 -18.176 14.028 1.00 92.88 255 ARG A CA 1
ATOM 2055 C C . ARG A 1 255 ? -5.305 -18.900 14.336 1.00 92.88 255 ARG A C 1
ATOM 2057 O O . ARG A 1 255 ? -4.842 -18.832 15.474 1.00 92.88 255 ARG A O 1
ATOM 2064 N N . THR A 1 256 ? -4.758 -19.631 13.370 1.00 94.62 256 THR A N 1
ATOM 2065 C CA . THR A 1 256 ? -3.550 -20.446 13.555 1.00 94.62 256 THR A CA 1
ATOM 2066 C C . THR A 1 256 ? -2.261 -19.709 13.227 1.00 94.62 256 THR A C 1
ATOM 2068 O O . THR A 1 256 ? -1.202 -20.242 13.541 1.00 94.62 256 THR A O 1
ATOM 2071 N N . PHE A 1 257 ? -2.345 -18.522 12.618 1.00 95.12 257 PHE A N 1
ATOM 2072 C CA . PHE A 1 257 ? -1.179 -17.746 12.214 1.00 95.12 257 PHE A CA 1
ATOM 2073 C C . PHE A 1 257 ? -0.229 -17.470 13.386 1.00 95.12 257 PHE A C 1
ATOM 2075 O O . PHE A 1 257 ? -0.632 -16.980 14.447 1.00 95.12 257 PHE A O 1
ATOM 2082 N N . SER A 1 258 ? 1.054 -17.740 13.160 1.00 92.19 258 SER A N 1
ATOM 2083 C CA . SER A 1 258 ? 2.152 -17.410 14.063 1.00 92.19 258 SER A CA 1
ATOM 2084 C C . SER A 1 258 ? 3.140 -16.458 13.397 1.00 92.19 258 SER A C 1
ATOM 2086 O O . SER A 1 258 ? 3.484 -16.619 12.231 1.00 92.19 258 SER A O 1
ATOM 2088 N N . MET A 1 259 ? 3.695 -15.516 14.168 1.00 89.75 259 MET A N 1
ATOM 2089 C CA . MET A 1 259 ? 4.769 -14.631 13.687 1.00 89.75 259 MET A CA 1
ATOM 2090 C C . MET A 1 259 ? 6.015 -15.406 13.224 1.00 89.75 259 MET A C 1
ATOM 2092 O O . MET A 1 259 ? 6.782 -14.891 12.420 1.00 89.75 259 MET A O 1
ATOM 2096 N N . GLU A 1 260 ? 6.206 -16.644 13.690 1.00 90.38 260 GLU A N 1
ATOM 2097 C CA . GLU A 1 260 ? 7.293 -17.527 13.238 1.00 90.38 260 GLU A CA 1
ATOM 2098 C C . GLU A 1 260 ? 7.176 -17.902 11.749 1.00 90.38 260 GLU A C 1
ATOM 2100 O O . GLU A 1 260 ? 8.182 -18.218 11.115 1.00 90.38 260 GLU A O 1
ATOM 2105 N N . GLU A 1 261 ? 5.972 -17.831 11.170 1.00 89.75 261 GLU A N 1
ATOM 2106 C CA . GLU A 1 261 ? 5.734 -18.124 9.751 1.00 89.75 261 GLU A CA 1
ATOM 2107 C C . GLU A 1 261 ? 6.319 -17.055 8.815 1.00 89.75 261 GLU A C 1
ATOM 2109 O O . GLU A 1 261 ? 6.573 -17.351 7.652 1.00 89.75 261 GLU A O 1
ATOM 2114 N N . LEU A 1 262 ? 6.605 -15.846 9.318 1.00 83.81 262 LEU A N 1
ATOM 2115 C CA . LEU A 1 262 ? 7.289 -14.784 8.563 1.00 83.81 262 LEU A CA 1
ATOM 2116 C C . LEU A 1 262 ? 8.808 -15.021 8.434 1.00 83.81 262 LEU A C 1
ATOM 2118 O O . LEU A 1 262 ? 9.523 -14.234 7.815 1.00 83.81 262 LEU A O 1
ATOM 2122 N N . GLY A 1 263 ? 9.327 -16.104 9.021 1.00 80.12 263 GLY A N 1
ATOM 2123 C CA . GLY A 1 263 ? 10.748 -16.429 9.003 1.00 80.12 263 GLY A CA 1
ATOM 2124 C C . GLY A 1 263 ? 11.593 -15.539 9.921 1.00 80.12 263 GLY A C 1
ATOM 2125 O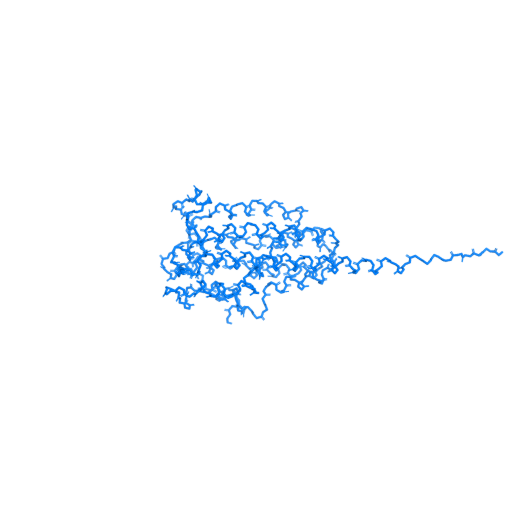 O . GLY A 1 263 ? 11.099 -14.747 10.722 1.00 80.12 263 GLY A O 1
ATOM 2126 N N . SER A 1 264 ? 12.918 -15.681 9.823 1.00 61.16 264 SER A N 1
ATOM 2127 C CA . SER A 1 264 ? 13.888 -15.040 10.728 1.00 61.16 264 SER A CA 1
ATOM 2128 C C . SER A 1 264 ? 13.945 -13.510 10.647 1.00 61.16 264 SER A C 1
ATOM 2130 O O . SER A 1 264 ? 14.712 -12.908 11.391 1.00 61.16 264 SER A O 1
ATOM 2132 N N . GLN A 1 265 ? 13.191 -12.884 9.741 1.00 55.09 265 GLN A N 1
ATOM 2133 C CA . GLN A 1 265 ? 13.135 -11.428 9.606 1.00 55.09 265 GLN A CA 1
ATOM 2134 C C . GLN A 1 265 ? 12.131 -10.771 10.575 1.00 55.09 265 GLN A C 1
ATOM 2136 O O . GLN A 1 265 ? 12.238 -9.575 10.823 1.00 55.09 265 GLN A O 1
ATOM 2141 N N . ALA A 1 266 ? 11.212 -11.540 11.177 1.00 48.81 266 ALA A N 1
ATOM 2142 C CA . ALA A 1 266 ? 10.180 -11.025 12.087 1.00 48.81 266 ALA A CA 1
ATOM 2143 C C . ALA A 1 266 ? 10.462 -11.246 13.593 1.00 48.81 266 ALA A C 1
ATOM 2145 O O . ALA A 1 266 ? 9.596 -10.949 14.424 1.00 48.81 266 ALA A O 1
ATOM 2146 N N . ALA A 1 267 ? 11.633 -11.799 13.942 1.00 37.38 267 ALA A N 1
ATOM 2147 C CA . ALA A 1 267 ? 12.024 -12.176 15.309 1.00 37.38 267 ALA A CA 1
ATOM 2148 C C . ALA A 1 267 ? 12.814 -11.084 16.050 1.00 37.38 267 ALA A C 1
ATOM 2150 O O . ALA A 1 267 ? 13.741 -10.502 15.445 1.00 37.38 267 ALA A O 1
#

pLDDT: mean 90.66, std 12.82, range [37.38, 98.81]

Radius of gyration: 21.14 Å; Cα contacts (8 Å, |Δi|>4): 326; chains: 1; bounding box: 68×39×76 Å

Foldseek 3Di:
DDDDDDDPDPPPPVVVLVVLLVVLLVLLVVLLVVLLVLLLVLLCVQLVVDAADPQLLLLVLLQVLLLLAQVLVLLQLLLPAPVCVVQVLLSVLSNVVSVLSNCLSLLSQLLQVVVVHGRFPHFPLSVVVCVVSVVCCNPQSLLQLLLVLNVLRNCDDSNVVSLVRNQPDPPHDPRNCLSVCLSVPFPDRPNVSSSVSSSSRSDGSVSSVSSSNSSNVSSVSVSVSSSVSSPVPDPRVVVGDDDDDDDPVVVVCSVPDDLCVSPPRSD